Protein AF-A0A4P7CJS0-F1 (afdb_monomer_lite)

Secondary structure (DSSP, 8-state):
--------------EE-TTT--EE-TTSHHHHSS-EEEEEE--TT-TT-TTPEEEEEE-HHHHHHHHTTT-----TTS----S-------PPPPP-------------------------HHHHHHHHHT---------------PPPPSEEEEEEEEEEEETTEEEEEEEEEEEETTEEEEE-SSPPP----S-HHHHHHHHHHHHHHHTSPPB-GGGS----S-S-------

Foldseek 3Di:
DDDDDDDDDDDDQWDAAPPPRDIDGVVNVQFNVQKDKDWDFDDPPDPCDFRDIDIGIHTNVCCCVPCVQPDDDDDPPPPPPVPDPDGGPDPDPDDDDDDDDDDDDDDDDDDDDDDDDDDDPVVVVVVVVPDDDDDDDDPPPPPPPDQDPQKGWAWAWEWDADPNDIDTAIWIFIDGSNATADTDPDGDDQDDDPDVVSSVVVVVRVVVNVVDDYHYPVSHDDPDDDPDDDDDDD

pLDDT: mean 70.47, std 26.53, range [22.16, 97.75]

Organism: NCBI:txid2547399

Sequence (234 aa):
MREYRDKVIEELAVCTCDRCGRRMTPDEPAEWYERVSLGWRCGFDSIFGDGARVSLDLCQGCVRDTLGQWLCIDAPDAPTDHAGLRGPAALTPVREQQVSANGLPTTLKGAVRHEGEAAGTESMKAAIAAAPADAGGGRQLTDATQPAPEFHWNYRVMEFHEGGETWREFREVYYRNGEPEGYSSVYASPCWDDDDEAARRILDRMRDALARPILRPGDFRRREEQGGAGNDGV

Structure (mmCIF, N/CA/C/O backbone):
data_AF-A0A4P7CJS0-F1
#
_entry.id   AF-A0A4P7CJS0-F1
#
loop_
_atom_site.group_PDB
_atom_site.id
_atom_site.type_symbol
_atom_site.label_atom_id
_atom_site.label_alt_id
_atom_site.label_comp_id
_atom_site.label_asym_id
_atom_site.label_entity_id
_atom_site.label_seq_id
_atom_site.pdbx_PDB_ins_code
_atom_site.Cartn_x
_atom_site.Cartn_y
_atom_site.Cartn_z
_atom_site.occupancy
_atom_site.B_iso_or_equiv
_atom_site.auth_seq_id
_atom_site.auth_comp_id
_atom_site.auth_asym_id
_atom_site.auth_atom_id
_atom_site.pdbx_PDB_model_num
ATOM 1 N N . MET A 1 1 ? 39.913 10.949 -11.310 1.00 57.16 1 MET A N 1
ATOM 2 C CA . MET A 1 1 ? 40.333 9.672 -10.694 1.00 57.16 1 MET A CA 1
ATOM 3 C C . MET A 1 1 ? 39.112 9.111 -9.982 1.00 57.16 1 MET A C 1
ATOM 5 O O . MET A 1 1 ? 38.430 9.898 -9.342 1.00 57.16 1 MET A O 1
ATOM 9 N N . ARG A 1 2 ? 38.748 7.843 -10.203 1.00 72.25 2 ARG A N 1
ATOM 10 C CA . ARG A 1 2 ? 37.596 7.213 -9.539 1.00 72.25 2 ARG A CA 1
ATOM 11 C C . ARG A 1 2 ? 38.132 6.194 -8.546 1.00 72.25 2 ARG A C 1
ATOM 13 O O . ARG A 1 2 ? 38.951 5.367 -8.932 1.00 72.25 2 ARG A O 1
ATOM 20 N N . GLU A 1 3 ? 37.677 6.286 -7.309 1.00 62.09 3 GLU A N 1
ATOM 21 C CA . GLU A 1 3 ? 37.963 5.324 -6.250 1.00 62.09 3 GLU A CA 1
ATOM 22 C C . GLU A 1 3 ? 36.712 4.475 -6.029 1.00 62.09 3 GLU A C 1
ATOM 24 O O . GLU A 1 3 ? 35.592 4.990 -6.054 1.00 62.09 3 GLU A O 1
ATOM 29 N N . TYR A 1 4 ? 36.904 3.173 -5.852 1.00 90.69 4 TYR A N 1
ATOM 30 C CA . TYR A 1 4 ? 35.836 2.210 -5.608 1.00 90.69 4 TYR A CA 1
ATOM 31 C C . TYR A 1 4 ? 36.112 1.507 -4.280 1.00 90.69 4 TYR A C 1
ATOM 33 O O . TYR A 1 4 ? 37.268 1.347 -3.890 1.00 90.69 4 TYR A O 1
ATOM 41 N N . ARG A 1 5 ? 35.047 1.101 -3.587 1.00 88.44 5 ARG A N 1
ATOM 42 C CA . ARG A 1 5 ? 35.117 0.308 -2.355 1.00 88.44 5 ARG A CA 1
ATOM 43 C C . ARG A 1 5 ? 34.299 -0.962 -2.521 1.00 88.44 5 ARG A C 1
ATOM 45 O O . ARG A 1 5 ? 33.243 -0.920 -3.154 1.00 88.44 5 ARG A O 1
ATOM 52 N N . ASP A 1 6 ? 34.743 -2.036 -1.887 1.00 91.25 6 ASP A N 1
ATOM 53 C CA . ASP A 1 6 ? 34.004 -3.292 -1.874 1.00 91.25 6 ASP A CA 1
ATOM 54 C C . ASP A 1 6 ? 32.777 -3.190 -0.963 1.00 91.25 6 ASP A C 1
ATOM 56 O O . ASP A 1 6 ? 32.812 -2.582 0.113 1.00 91.25 6 ASP A O 1
ATOM 60 N N . LYS A 1 7 ? 31.666 -3.782 -1.404 1.00 91.06 7 LYS A N 1
ATOM 61 C CA . LYS A 1 7 ? 30.442 -3.917 -0.616 1.00 91.06 7 LYS A CA 1
ATOM 62 C C . LYS A 1 7 ? 29.795 -5.267 -0.910 1.00 91.06 7 LYS A C 1
ATOM 64 O O . LYS A 1 7 ? 29.684 -5.655 -2.067 1.00 91.06 7 LYS A O 1
ATOM 69 N N . VAL A 1 8 ? 29.327 -5.941 0.139 1.00 91.50 8 VAL A N 1
ATOM 70 C CA . VAL A 1 8 ? 28.437 -7.104 0.022 1.00 91.50 8 VAL A CA 1
ATOM 71 C C . VAL A 1 8 ? 27.003 -6.596 -0.120 1.00 91.50 8 VAL A C 1
ATOM 73 O O . VAL A 1 8 ? 26.556 -5.766 0.677 1.00 91.50 8 VAL A O 1
ATOM 76 N N . ILE A 1 9 ? 26.304 -7.053 -1.156 1.00 89.31 9 ILE A N 1
ATOM 77 C CA . ILE A 1 9 ? 24.920 -6.682 -1.457 1.00 89.31 9 ILE A CA 1
ATOM 78 C C . ILE A 1 9 ? 24.119 -7.975 -1.580 1.00 89.31 9 ILE A C 1
ATOM 80 O O . ILE A 1 9 ? 24.559 -8.917 -2.235 1.00 89.31 9 ILE A O 1
ATOM 84 N N . GLU A 1 10 ? 22.960 -8.020 -0.930 1.00 87.56 10 GLU A N 1
ATOM 85 C CA . GLU A 1 10 ? 21.983 -9.078 -1.156 1.00 87.56 10 GLU A CA 1
ATOM 86 C C . GLU A 1 10 ? 21.160 -8.723 -2.392 1.00 87.56 10 GLU A C 1
ATOM 88 O O . GLU A 1 10 ? 20.525 -7.668 -2.452 1.00 87.56 10 GLU A O 1
ATOM 93 N N . GLU A 1 11 ? 21.186 -9.605 -3.385 1.00 89.75 11 GLU A N 1
ATOM 94 C CA . GLU A 1 11 ? 20.428 -9.453 -4.620 1.00 89.75 11 GLU A CA 1
ATOM 95 C C . GLU A 1 11 ? 19.341 -10.520 -4.703 1.00 89.75 11 GLU A C 1
ATOM 97 O O . GLU A 1 11 ? 19.502 -11.656 -4.248 1.00 89.75 11 GLU A O 1
ATOM 102 N N . LEU A 1 12 ? 18.207 -10.151 -5.300 1.00 88.88 12 LEU A N 1
ATOM 103 C CA . LEU A 1 12 ? 17.120 -11.090 -5.521 1.00 88.88 12 LEU A CA 1
ATOM 104 C C . LEU A 1 12 ? 17.560 -12.099 -6.591 1.00 88.88 12 LEU A C 1
ATOM 106 O O . LEU A 1 12 ? 17.609 -11.781 -7.774 1.00 88.88 12 LEU A O 1
ATOM 110 N N . ALA A 1 13 ? 17.881 -13.320 -6.167 1.00 92.12 13 ALA A N 1
ATOM 111 C CA . ALA A 1 13 ? 18.340 -14.379 -7.067 1.00 92.12 13 ALA A CA 1
ATOM 112 C C . ALA A 1 13 ? 17.188 -15.093 -7.796 1.00 92.12 13 ALA A C 1
ATOM 114 O O . ALA A 1 13 ? 17.395 -15.767 -8.805 1.00 92.12 13 ALA A O 1
ATOM 115 N N . VAL A 1 14 ? 15.972 -15.002 -7.253 1.00 94.19 14 VAL A N 1
ATOM 116 C CA . VAL A 1 14 ? 14.793 -15.687 -7.777 1.00 94.19 14 VAL A CA 1
ATOM 117 C C . VAL A 1 14 ? 13.512 -15.011 -7.299 1.00 94.19 14 VAL A C 1
ATOM 119 O O . VAL A 1 14 ? 13.426 -14.552 -6.164 1.00 94.19 14 VAL A O 1
ATOM 122 N N . CYS A 1 15 ? 12.499 -15.009 -8.157 1.00 94.94 15 CYS A N 1
ATOM 123 C CA . CYS A 1 15 ? 11.125 -14.651 -7.839 1.00 94.94 15 CYS A CA 1
ATOM 124 C C . CYS A 1 15 ? 10.219 -15.752 -8.402 1.00 94.94 15 CYS A C 1
ATOM 126 O O . CYS A 1 15 ? 10.429 -16.207 -9.525 1.00 94.94 15 CYS A O 1
ATOM 128 N N . THR A 1 16 ? 9.253 -16.237 -7.627 1.00 97.06 16 THR A N 1
ATOM 129 C CA . THR A 1 16 ? 8.334 -17.290 -8.085 1.00 97.06 16 THR A CA 1
ATOM 130 C C . THR A 1 16 ? 6.961 -16.680 -8.265 1.00 97.06 16 THR A C 1
ATOM 132 O O . THR A 1 16 ? 6.469 -16.022 -7.361 1.00 97.06 16 THR A O 1
ATOM 135 N N . CYS A 1 17 ? 6.343 -16.884 -9.425 1.00 97.00 17 CYS A N 1
ATOM 136 C CA . CYS A 1 17 ? 4.998 -16.394 -9.668 1.00 97.00 17 CYS A CA 1
ATOM 137 C C . CYS A 1 17 ? 3.998 -17.134 -8.772 1.00 97.00 17 CYS A C 1
ATOM 139 O O . CYS A 1 17 ? 3.847 -18.349 -8.897 1.00 97.00 17 CYS A O 1
ATOM 141 N N . ASP A 1 18 ? 3.253 -16.395 -7.956 1.00 97.75 18 ASP A N 1
ATOM 142 C CA . ASP A 1 18 ? 2.298 -16.952 -6.992 1.00 97.75 18 ASP A CA 1
ATOM 143 C C . ASP A 1 18 ? 1.115 -17.665 -7.662 1.00 97.75 18 ASP A C 1
ATOM 145 O O . ASP A 1 18 ? 0.513 -18.568 -7.084 1.00 97.75 18 ASP A O 1
ATOM 149 N N . ARG A 1 19 ? 0.778 -17.290 -8.906 1.00 96.81 19 ARG A N 1
ATOM 150 C CA . ARG A 1 19 ? -0.341 -17.887 -9.650 1.00 96.81 19 ARG A CA 1
ATOM 151 C C . ARG A 1 19 ? 0.031 -19.193 -10.349 1.00 96.81 19 ARG A C 1
ATOM 153 O O . ARG A 1 19 ? -0.706 -20.167 -10.248 1.00 96.81 19 ARG A O 1
ATOM 160 N N . CYS A 1 20 ? 1.115 -19.203 -11.125 1.00 97.44 20 CYS A N 1
ATOM 161 C CA . CYS A 1 20 ? 1.469 -20.358 -11.963 1.00 97.44 20 CYS A CA 1
ATOM 162 C C . CYS A 1 20 ? 2.685 -21.147 -11.464 1.00 97.44 20 CYS A C 1
ATOM 164 O O . CYS A 1 20 ? 3.044 -22.149 -12.077 1.00 97.44 20 CYS A O 1
ATOM 166 N N . GLY A 1 21 ? 3.347 -20.701 -10.392 1.00 96.75 21 GLY A N 1
ATOM 167 C CA . GLY A 1 21 ? 4.554 -21.332 -9.857 1.00 96.75 21 GLY A CA 1
ATOM 168 C C . GLY A 1 21 ? 5.795 -21.164 -10.738 1.00 96.75 21 GLY A C 1
ATOM 169 O O . GLY A 1 21 ? 6.829 -21.768 -10.456 1.00 96.75 21 GLY A O 1
ATOM 170 N N . ARG A 1 22 ? 5.722 -20.367 -11.815 1.00 94.94 22 ARG A N 1
ATOM 171 C CA . ARG A 1 22 ? 6.874 -20.115 -12.689 1.00 94.94 22 ARG A CA 1
ATOM 172 C C . ARG A 1 22 ? 7.986 -19.450 -11.887 1.00 94.94 22 ARG A C 1
ATOM 174 O O . ARG A 1 22 ? 7.791 -18.379 -11.319 1.00 94.94 22 ARG A O 1
ATOM 181 N N . ARG A 1 23 ? 9.159 -20.072 -11.900 1.00 95.94 23 ARG A N 1
ATOM 182 C CA . ARG A 1 23 ? 10.388 -19.512 -11.349 1.00 95.94 23 ARG A CA 1
ATOM 183 C C . ARG A 1 23 ? 10.973 -18.525 -12.358 1.00 95.94 23 ARG A C 1
ATOM 185 O O . ARG A 1 23 ? 11.132 -18.882 -13.515 1.00 95.94 23 ARG A O 1
ATOM 192 N N . MET A 1 24 ? 11.261 -17.310 -11.919 1.00 95.06 24 MET A N 1
ATOM 193 C CA . MET A 1 24 ? 11.844 -16.231 -12.714 1.00 95.06 24 MET A CA 1
ATOM 194 C C . MET A 1 24 ? 13.198 -15.887 -12.100 1.00 95.06 24 MET A C 1
ATOM 196 O O . MET A 1 24 ? 13.291 -15.660 -10.889 1.00 95.06 24 MET A O 1
ATOM 200 N N . THR A 1 25 ? 14.245 -15.874 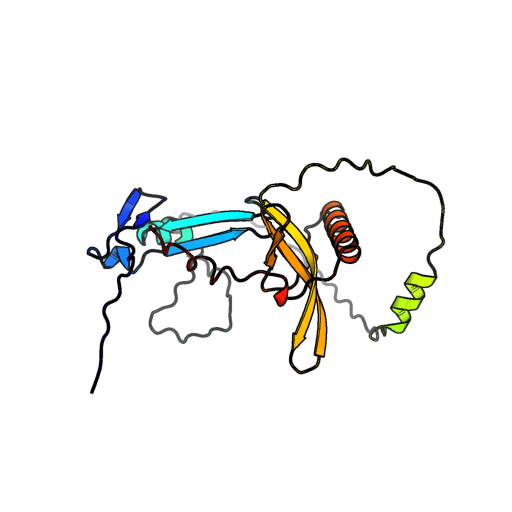-12.915 1.00 94.81 25 THR A N 1
ATOM 201 C CA . THR A 1 25 ? 15.618 -15.579 -12.485 1.00 94.81 25 THR A CA 1
ATOM 202 C C . THR A 1 25 ? 16.203 -14.455 -13.339 1.00 94.81 25 THR A C 1
ATOM 204 O O . THR A 1 25 ? 15.771 -14.291 -14.479 1.00 94.81 25 THR A O 1
ATOM 207 N N . PRO A 1 26 ? 17.204 -13.705 -12.842 1.00 92.19 26 PRO A N 1
ATOM 208 C CA . PRO A 1 26 ? 17.879 -12.664 -13.624 1.00 92.19 26 PRO A CA 1
ATOM 209 C C . PRO A 1 26 ? 18.411 -13.127 -14.992 1.00 92.19 26 PRO A C 1
ATOM 211 O O . PRO A 1 26 ? 18.488 -12.328 -15.922 1.00 92.19 26 PRO A O 1
ATOM 214 N N . ASP A 1 27 ? 18.731 -14.418 -15.127 1.00 91.31 27 ASP A N 1
ATOM 215 C CA . ASP A 1 27 ? 19.215 -15.037 -16.369 1.00 91.31 27 ASP A CA 1
ATOM 216 C C . ASP A 1 27 ? 18.121 -15.217 -17.441 1.00 91.31 27 ASP A C 1
ATOM 218 O O . ASP A 1 27 ? 18.427 -15.460 -18.609 1.00 91.31 27 ASP A O 1
ATOM 222 N N . GLU A 1 28 ? 16.846 -15.083 -17.062 1.00 87.62 28 GLU A N 1
ATOM 223 C CA . GLU A 1 28 ? 15.676 -15.132 -17.943 1.00 87.62 28 GLU A CA 1
ATOM 224 C C . GLU A 1 28 ? 15.043 -13.730 -18.045 1.00 87.62 28 GLU A C 1
ATOM 226 O O . GLU A 1 28 ? 13.951 -13.479 -17.518 1.00 87.62 28 GLU A O 1
ATOM 231 N N . PRO A 1 29 ? 15.718 -12.779 -18.724 1.00 83.38 29 PRO A N 1
ATOM 232 C CA . PRO A 1 29 ? 15.431 -11.349 -18.614 1.00 83.38 29 PRO A CA 1
ATOM 233 C C . PRO A 1 29 ? 13.998 -10.986 -19.015 1.00 83.38 29 PRO A C 1
ATOM 235 O O . PRO A 1 29 ? 13.411 -10.080 -18.430 1.00 83.38 29 PRO A O 1
ATOM 238 N N . ALA A 1 30 ? 13.420 -11.710 -19.978 1.00 84.12 30 ALA A N 1
ATOM 239 C CA . ALA A 1 30 ? 12.083 -11.436 -20.494 1.00 84.12 30 ALA A CA 1
ATOM 240 C C . ALA A 1 30 ? 10.986 -11.553 -19.424 1.00 84.12 30 ALA A C 1
ATOM 242 O O . ALA A 1 30 ? 10.069 -10.744 -19.411 1.00 84.12 30 ALA A O 1
ATOM 243 N N . GLU A 1 31 ? 11.057 -12.544 -18.534 1.00 87.00 31 GLU A N 1
ATOM 244 C CA . GLU A 1 31 ? 10.091 -12.685 -17.434 1.00 87.00 31 GLU A CA 1
ATOM 245 C C . GLU A 1 31 ? 10.557 -11.946 -16.181 1.00 87.00 31 GLU A C 1
ATOM 247 O O . GLU A 1 31 ? 9.742 -11.431 -15.425 1.00 87.00 31 GLU A O 1
ATOM 252 N N . TRP A 1 32 ? 11.869 -11.875 -15.960 1.00 92.56 32 TRP A N 1
ATOM 253 C CA . TRP A 1 32 ? 12.443 -11.269 -14.767 1.00 92.56 32 TRP A CA 1
ATOM 254 C C . TRP A 1 32 ? 12.239 -9.760 -14.669 1.00 92.56 32 TRP A C 1
ATOM 256 O O . TRP A 1 32 ? 11.911 -9.268 -13.589 1.00 92.56 32 TRP A O 1
ATOM 266 N N . TYR A 1 33 ? 12.461 -9.029 -15.763 1.00 91.31 33 TYR A N 1
ATOM 267 C CA . TYR A 1 33 ? 12.357 -7.568 -15.765 1.00 91.31 33 TYR A CA 1
ATOM 268 C C . TYR A 1 33 ? 10.917 -7.080 -15.949 1.00 91.31 33 TYR A C 1
ATOM 270 O O . TYR A 1 33 ? 10.589 -5.998 -15.476 1.00 91.31 33 TYR A O 1
ATOM 278 N N . GLU A 1 34 ? 10.057 -7.905 -16.550 1.00 93.12 34 GLU A N 1
ATOM 279 C CA . GLU A 1 34 ? 8.643 -7.591 -16.808 1.00 93.12 34 GLU A CA 1
ATOM 280 C C . GLU A 1 34 ? 7.686 -8.183 -15.755 1.00 93.12 34 GLU A C 1
ATOM 282 O O . GLU A 1 34 ? 6.461 -8.121 -15.899 1.00 93.12 34 GLU A O 1
ATOM 287 N N . ARG A 1 35 ? 8.213 -8.794 -14.685 1.00 94.06 35 ARG A N 1
ATOM 288 C CA . ARG A 1 35 ? 7.389 -9.269 -13.566 1.00 94.06 35 ARG A CA 1
ATOM 289 C C . ARG A 1 35 ? 6.768 -8.094 -12.817 1.00 94.06 35 ARG A C 1
ATOM 291 O O . ARG A 1 35 ? 7.377 -7.036 -12.660 1.00 94.06 35 ARG A O 1
ATOM 298 N N . VAL A 1 36 ? 5.601 -8.330 -12.232 1.00 95.31 36 VAL A N 1
ATOM 299 C CA . VAL A 1 36 ? 4.962 -7.373 -11.324 1.00 95.31 36 VAL A CA 1
ATOM 300 C C . VAL A 1 36 ? 5.040 -7.908 -9.906 1.00 95.31 36 VAL A C 1
ATOM 302 O O . VAL A 1 36 ? 4.572 -9.011 -9.630 1.00 95.31 36 VAL A O 1
ATOM 305 N N . SER A 1 37 ? 5.598 -7.090 -9.017 1.00 94.75 37 SER A N 1
ATOM 306 C CA . SER A 1 37 ? 5.626 -7.331 -7.578 1.00 94.75 37 SER A CA 1
ATOM 307 C C . SER A 1 37 ? 4.858 -6.231 -6.869 1.00 94.75 37 SER A C 1
ATOM 309 O O . SER A 1 37 ? 5.173 -5.050 -7.011 1.00 94.75 37 SER A O 1
ATOM 311 N N . LEU A 1 38 ? 3.861 -6.621 -6.088 1.00 93.75 38 LEU A N 1
ATOM 312 C CA . LEU A 1 38 ? 3.090 -5.726 -5.241 1.00 93.75 38 LEU A CA 1
ATOM 313 C C . LEU A 1 38 ? 3.318 -6.113 -3.786 1.00 93.75 38 LEU A C 1
ATOM 315 O O . LEU A 1 38 ? 3.394 -7.291 -3.443 1.00 93.75 38 LEU A O 1
ATOM 319 N N . GLY A 1 39 ? 3.414 -5.118 -2.915 1.00 93.81 39 GLY A N 1
ATOM 320 C CA . GLY A 1 39 ? 3.591 -5.352 -1.492 1.00 93.81 39 GLY A CA 1
ATOM 321 C C . GLY A 1 39 ? 3.216 -4.123 -0.690 1.00 93.81 39 GLY A C 1
ATOM 322 O O . GLY A 1 39 ? 3.837 -3.075 -0.844 1.00 93.81 39 GLY A O 1
ATOM 323 N N . TRP A 1 40 ? 2.227 -4.253 0.187 1.00 90.88 40 TRP A N 1
ATOM 324 C CA . TRP A 1 40 ? 1.845 -3.190 1.108 1.00 90.88 40 TRP A CA 1
ATOM 325 C C . TRP A 1 40 ? 1.344 -3.755 2.438 1.00 90.88 40 TRP A C 1
ATOM 327 O O . TRP A 1 40 ? 1.100 -4.954 2.597 1.00 90.88 40 TRP A O 1
ATOM 337 N N . ARG A 1 41 ? 1.236 -2.869 3.428 1.00 88.69 41 ARG A N 1
ATOM 338 C CA . ARG A 1 41 ? 0.528 -3.151 4.676 1.00 88.69 41 ARG A CA 1
ATOM 339 C C . ARG A 1 41 ? -0.837 -2.499 4.604 1.00 88.69 41 ARG A C 1
ATOM 341 O O . ARG A 1 41 ? -0.938 -1.324 4.263 1.00 88.69 41 ARG A O 1
ATOM 348 N N . CYS A 1 42 ? -1.860 -3.275 4.909 1.00 87.44 42 CYS A N 1
ATOM 349 C CA . CYS A 1 42 ? -3.222 -2.803 5.005 1.00 87.44 42 CYS A CA 1
ATOM 350 C C . CYS A 1 42 ? -3.341 -1.756 6.109 1.00 87.44 42 CYS A C 1
ATOM 352 O O . CYS A 1 42 ? -2.839 -1.968 7.218 1.00 87.44 42 CYS A O 1
ATOM 354 N N . GLY A 1 43 ? -3.991 -0.643 5.767 1.00 82.38 43 GLY A N 1
ATOM 355 C CA . GLY A 1 43 ? -4.440 0.357 6.725 1.00 82.38 43 GLY A CA 1
ATOM 356 C C . GLY A 1 43 ? -5.640 -0.141 7.522 1.00 82.38 43 GLY A C 1
ATOM 357 O O . GLY A 1 43 ? -5.938 -1.339 7.552 1.00 82.38 43 GLY A O 1
ATOM 358 N N . PHE A 1 44 ? -6.300 0.798 8.173 1.00 71.19 44 PHE A N 1
ATOM 359 C CA . PHE A 1 44 ? -7.440 0.531 9.030 1.00 71.19 44 PHE A CA 1
ATOM 360 C C . PHE A 1 44 ? -8.731 0.248 8.244 1.00 71.19 44 PHE A C 1
ATOM 362 O O . PHE A 1 44 ? -8.942 0.818 7.177 1.00 71.19 44 PHE A O 1
ATOM 369 N N . ASP A 1 45 ? -9.594 -0.619 8.781 1.00 79.44 45 ASP A N 1
ATOM 370 C CA . ASP A 1 45 ? -10.839 -1.104 8.157 1.00 79.44 45 ASP A CA 1
ATOM 371 C C . ASP A 1 45 ? -10.624 -1.810 6.803 1.00 79.44 45 ASP A C 1
ATOM 373 O O . ASP A 1 45 ? -11.506 -1.900 5.947 1.00 79.44 45 ASP A O 1
ATOM 377 N N . SER A 1 46 ? -9.414 -2.327 6.579 1.00 88.31 46 SER A N 1
ATOM 378 C CA . SER A 1 46 ? -9.098 -3.052 5.353 1.00 88.31 46 SER A CA 1
ATOM 379 C C . SER A 1 46 ? -9.894 -4.353 5.283 1.00 88.31 46 SER A C 1
ATOM 381 O O . SER A 1 46 ? -9.870 -5.158 6.214 1.00 88.31 46 SER A O 1
ATOM 383 N N . ILE A 1 47 ? -10.478 -4.646 4.117 1.00 91.81 47 ILE A N 1
ATOM 384 C CA . ILE A 1 47 ? -11.172 -5.921 3.860 1.00 91.81 47 ILE A CA 1
ATOM 385 C C . ILE A 1 47 ? -10.267 -7.155 4.033 1.00 91.81 47 ILE A C 1
ATOM 387 O O . ILE A 1 47 ? -10.756 -8.266 4.212 1.00 91.81 47 ILE A O 1
ATOM 391 N N . PHE A 1 48 ? -8.945 -6.968 3.979 1.00 90.75 48 PHE A N 1
ATOM 392 C CA . PHE A 1 48 ? -7.943 -8.019 4.185 1.00 90.75 48 PHE A CA 1
ATOM 393 C C . PHE A 1 48 ? -7.477 -8.134 5.647 1.00 90.75 48 PHE A C 1
ATOM 395 O O . PHE A 1 48 ? -6.619 -8.959 5.954 1.00 90.75 48 PHE A O 1
ATOM 402 N N . GLY A 1 49 ? -8.027 -7.307 6.538 1.00 87.44 49 GLY A N 1
ATOM 403 C CA . GLY A 1 49 ? -7.635 -7.182 7.936 1.00 87.44 49 GLY A CA 1
ATOM 404 C C . GLY A 1 49 ? -6.642 -6.044 8.185 1.00 87.44 49 GLY A C 1
ATOM 405 O O . GLY A 1 49 ? -5.747 -5.770 7.379 1.00 87.44 49 GLY A O 1
ATOM 406 N N . ASP A 1 50 ? -6.795 -5.394 9.335 1.00 84.62 50 ASP A N 1
ATOM 407 C CA . ASP A 1 50 ? -5.953 -4.280 9.772 1.00 84.62 50 ASP A CA 1
ATOM 408 C C . ASP A 1 50 ? -4.507 -4.728 9.997 1.00 84.62 50 ASP A C 1
ATOM 410 O O . ASP A 1 50 ? -4.232 -5.679 10.728 1.00 84.62 50 ASP A O 1
ATOM 414 N N . GLY A 1 51 ? -3.552 -4.034 9.371 1.00 80.38 51 GLY A N 1
ATOM 415 C CA . GLY A 1 51 ? -2.122 -4.336 9.519 1.00 80.38 51 GLY A CA 1
ATOM 416 C C . GLY A 1 51 ? -1.652 -5.591 8.780 1.00 80.38 51 GLY A C 1
ATOM 417 O O . GLY A 1 51 ? -0.444 -5.867 8.769 1.00 80.38 51 GLY A O 1
ATOM 418 N N . ALA A 1 52 ? -2.563 -6.312 8.116 1.00 88.81 52 ALA A N 1
ATOM 419 C CA . ALA A 1 52 ? -2.229 -7.448 7.271 1.00 88.81 52 ALA A CA 1
ATOM 420 C C . ALA A 1 52 ? -1.222 -7.037 6.188 1.00 88.81 52 ALA A C 1
ATOM 422 O O . ALA A 1 52 ? -1.277 -5.938 5.631 1.00 88.81 52 ALA A O 1
ATOM 423 N N . ARG A 1 53 ? -0.266 -7.919 5.890 1.00 93.00 53 ARG A N 1
ATOM 424 C CA . ARG A 1 53 ? 0.642 -7.731 4.758 1.00 93.00 53 ARG A CA 1
ATOM 425 C C . ARG A 1 53 ? 0.018 -8.394 3.539 1.00 93.00 53 ARG A C 1
ATOM 427 O O . ARG A 1 53 ? -0.161 -9.607 3.541 1.00 93.00 53 ARG A O 1
ATOM 434 N N . VAL A 1 54 ? -0.249 -7.605 2.507 1.00 94.12 54 VAL A N 1
ATOM 435 C CA . VAL A 1 54 ? -0.651 -8.113 1.197 1.00 94.12 54 VAL A CA 1
ATOM 436 C C . VAL A 1 54 ? 0.560 -8.022 0.285 1.00 94.12 54 VAL A C 1
ATOM 438 O O . VAL A 1 54 ? 1.195 -6.971 0.186 1.00 94.12 54 VAL A O 1
ATOM 441 N N . SER A 1 55 ? 0.913 -9.133 -0.346 1.00 96.25 55 SER A N 1
ATOM 442 C CA . SER A 1 55 ? 1.979 -9.190 -1.339 1.00 96.25 55 SER A CA 1
ATOM 443 C C . SER A 1 55 ? 1.632 -10.178 -2.437 1.00 96.25 55 SER A C 1
ATOM 445 O O . SER A 1 55 ? 0.933 -11.156 -2.175 1.00 96.25 55 SER A O 1
ATOM 447 N N . LEU A 1 56 ? 2.114 -9.904 -3.644 1.00 96.50 56 LEU A N 1
ATOM 448 C CA . LEU A 1 56 ? 1.873 -10.726 -4.818 1.00 96.50 56 LEU A CA 1
ATOM 449 C C . LEU A 1 56 ? 3.003 -10.546 -5.832 1.00 96.50 56 LEU A C 1
ATOM 451 O O . LEU A 1 56 ? 3.317 -9.412 -6.193 1.00 96.50 56 LEU A O 1
ATOM 455 N N . ASP A 1 57 ? 3.525 -11.655 -6.340 1.00 96.75 57 ASP A N 1
ATOM 456 C CA . ASP A 1 57 ? 4.481 -11.719 -7.440 1.00 96.75 57 ASP A CA 1
ATOM 457 C C . ASP A 1 57 ? 3.866 -12.443 -8.651 1.00 96.75 57 ASP A C 1
ATOM 459 O O . ASP A 1 57 ? 3.481 -13.615 -8.583 1.00 96.75 57 ASP A O 1
ATOM 463 N N . LEU A 1 58 ? 3.784 -11.770 -9.802 1.00 97.06 58 LEU A N 1
ATOM 464 C CA . LEU A 1 58 ? 3.231 -12.329 -11.041 1.00 97.06 58 LEU A CA 1
ATOM 465 C C . LEU A 1 58 ? 4.224 -12.254 -12.207 1.00 97.06 58 LEU A C 1
ATOM 467 O O . LEU A 1 58 ? 4.831 -11.213 -12.450 1.00 97.06 58 LEU A O 1
ATOM 471 N N . CYS A 1 59 ? 4.320 -13.341 -12.982 1.00 96.31 59 CYS A N 1
ATOM 472 C CA . CYS A 1 59 ? 4.964 -13.318 -14.300 1.00 96.31 59 CYS A CA 1
ATOM 473 C C . CYS A 1 59 ? 4.119 -12.523 -15.306 1.00 96.31 59 CYS A C 1
ATOM 475 O O . CYS A 1 59 ? 2.906 -12.386 -15.113 1.00 96.31 59 CYS A O 1
ATOM 477 N N . GLN A 1 60 ? 4.714 -12.061 -16.411 1.00 94.62 60 GLN A N 1
ATOM 478 C CA . GLN A 1 60 ? 4.022 -11.177 -17.365 1.00 94.62 60 GLN A CA 1
ATOM 479 C C . GLN A 1 60 ? 2.736 -11.813 -17.930 1.00 94.62 60 GLN A C 1
ATOM 481 O O . GLN A 1 60 ? 1.712 -11.150 -18.100 1.00 94.62 60 GLN A O 1
ATOM 486 N N . GLY A 1 61 ? 2.756 -13.135 -18.153 1.00 94.94 61 GLY A N 1
ATOM 487 C CA . GLY A 1 61 ? 1.588 -13.885 -18.614 1.00 94.94 61 GLY A CA 1
ATOM 488 C C . GLY A 1 61 ? 0.457 -13.860 -17.588 1.00 94.94 61 GLY A C 1
ATOM 489 O O . GLY A 1 61 ? -0.682 -13.552 -17.921 1.00 94.94 61 GLY A O 1
ATOM 490 N N . CYS A 1 62 ? 0.778 -14.087 -16.311 1.00 96.81 62 CYS A N 1
ATOM 491 C CA . CYS A 1 62 ? -0.205 -14.016 -15.233 1.00 96.81 62 CYS A CA 1
ATOM 492 C C . CYS A 1 62 ? -0.670 -12.585 -14.951 1.00 96.81 62 CYS A C 1
ATOM 494 O O . CYS A 1 62 ? -1.805 -12.417 -14.512 1.00 96.81 62 CYS A O 1
ATOM 496 N N . VAL A 1 63 ? 0.144 -11.563 -15.219 1.00 95.88 63 VAL A N 1
ATOM 497 C CA . VAL A 1 63 ? -0.293 -10.159 -15.177 1.00 95.88 63 VAL A CA 1
ATOM 498 C C . VAL A 1 63 ? -1.366 -9.921 -16.232 1.00 95.88 63 VAL A C 1
ATOM 500 O O . VAL A 1 63 ? -2.455 -9.469 -15.893 1.00 95.88 63 VAL A O 1
ATOM 503 N N . ARG A 1 64 ? -1.119 -10.302 -17.489 1.00 95.19 64 ARG A N 1
ATOM 504 C CA . ARG A 1 64 ? -2.107 -10.175 -18.570 1.00 95.19 64 ARG A CA 1
ATOM 505 C C . ARG A 1 64 ? -3.376 -10.976 -18.284 1.00 95.19 64 ARG A C 1
ATOM 507 O O . ARG A 1 64 ? -4.474 -10.446 -18.406 1.00 95.19 64 ARG A O 1
ATOM 514 N N . ASP A 1 65 ? -3.234 -12.230 -17.878 1.00 96.38 65 ASP A N 1
ATOM 515 C CA . ASP A 1 65 ? -4.377 -13.122 -17.694 1.00 96.38 65 ASP A CA 1
ATOM 516 C C . ASP A 1 65 ? -5.188 -12.792 -16.437 1.00 96.38 65 ASP A C 1
ATOM 518 O O . ASP A 1 65 ? -6.362 -13.142 -16.363 1.00 96.38 65 ASP A O 1
ATOM 522 N N . THR A 1 66 ? -4.565 -12.201 -15.409 1.00 95.19 66 THR A N 1
ATOM 523 C CA . THR A 1 66 ? -5.267 -11.810 -14.175 1.00 95.19 66 THR A CA 1
ATOM 524 C C . THR A 1 66 ? -5.781 -10.390 -14.271 1.00 95.19 66 THR A C 1
ATOM 526 O O . THR A 1 66 ? -6.924 -10.162 -13.934 1.00 95.19 66 THR A O 1
ATOM 529 N N . LEU A 1 67 ? -4.962 -9.431 -14.699 1.00 94.06 67 LEU A N 1
ATOM 530 C CA . LEU A 1 67 ? -5.269 -8.003 -14.605 1.00 94.06 67 LEU A CA 1
ATOM 531 C C . LEU A 1 67 ? -5.639 -7.376 -15.953 1.00 94.06 67 LEU A C 1
ATOM 533 O O . LEU A 1 67 ? -6.163 -6.269 -15.973 1.00 94.06 67 LEU A O 1
ATOM 537 N N . GLY A 1 68 ? -5.402 -8.059 -17.076 1.00 92.50 68 GLY A N 1
ATOM 538 C CA . GLY A 1 68 ? -5.374 -7.453 -18.412 1.00 92.50 68 GLY A CA 1
ATOM 539 C C . GLY A 1 68 ? -6.637 -6.714 -18.841 1.00 92.50 68 GLY A C 1
ATOM 540 O O . GLY A 1 68 ? -6.525 -5.710 -19.530 1.00 92.50 68 GLY A O 1
ATOM 541 N N . GLN A 1 69 ? -7.825 -7.141 -18.404 1.00 93.19 69 GLN A N 1
ATOM 542 C CA . GLN A 1 69 ? -9.069 -6.421 -18.719 1.00 93.19 69 GLN A CA 1
ATOM 543 C C . GLN A 1 69 ? -9.221 -5.085 -17.969 1.00 93.19 69 GLN A C 1
ATOM 545 O O . GLN A 1 69 ? -10.061 -4.268 -18.334 1.00 93.19 69 GLN A O 1
ATOM 550 N N . TRP A 1 70 ? -8.426 -4.876 -16.919 1.00 93.12 70 TRP A N 1
ATOM 551 C CA . TRP A 1 70 ? -8.396 -3.664 -16.101 1.00 93.12 70 TRP A CA 1
ATOM 552 C C . TRP A 1 70 ? -7.144 -2.812 -16.347 1.00 93.12 70 TRP A C 1
ATOM 554 O O . TRP A 1 70 ? -7.085 -1.676 -15.879 1.00 93.12 70 TRP A O 1
ATOM 564 N N . LEU A 1 71 ? -6.146 -3.335 -17.069 1.00 91.00 71 LEU A N 1
ATOM 565 C CA . LEU A 1 71 ? -4.940 -2.588 -17.417 1.00 91.00 71 LEU A CA 1
ATOM 566 C C . LEU A 1 71 ? -5.238 -1.595 -18.544 1.00 91.00 71 LEU A C 1
ATOM 568 O O . LEU A 1 71 ? -5.783 -1.958 -19.585 1.00 91.00 71 LEU A O 1
ATOM 572 N N . CYS A 1 72 ? -4.823 -0.346 -18.350 1.00 88.25 72 CYS A N 1
ATOM 573 C CA . CYS A 1 72 ? -4.742 0.642 -19.420 1.00 88.25 72 CYS A CA 1
ATOM 574 C C . CYS A 1 72 ? -3.369 0.499 -20.082 1.00 88.25 72 CYS A C 1
ATOM 576 O O . CYS A 1 72 ? -2.349 0.644 -19.411 1.00 88.25 72 CYS A O 1
ATOM 578 N N . ILE A 1 73 ? -3.347 0.152 -21.369 1.00 86.12 73 ILE A N 1
ATOM 579 C CA . ILE A 1 73 ? -2.115 -0.053 -22.136 1.00 86.12 73 ILE A CA 1
ATOM 580 C C . ILE A 1 73 ? -2.085 0.990 -23.245 1.00 86.12 73 ILE A C 1
ATOM 582 O O . ILE A 1 73 ? -2.832 0.884 -24.221 1.00 86.12 73 ILE A O 1
ATOM 586 N N . ASP A 1 74 ? -1.222 1.985 -23.082 1.00 84.69 74 ASP A N 1
ATOM 587 C CA . ASP A 1 74 ? -0.993 3.001 -24.098 1.00 84.69 74 ASP A CA 1
ATOM 588 C C . ASP A 1 74 ? -0.084 2.461 -25.207 1.00 84.69 74 ASP A C 1
ATOM 590 O O . ASP A 1 74 ? 0.772 1.598 -24.990 1.00 84.69 74 ASP A O 1
ATOM 594 N N . ALA A 1 75 ? -0.270 2.970 -26.426 1.00 81.69 75 ALA A N 1
ATOM 595 C CA . ALA A 1 75 ? 0.680 2.709 -27.499 1.00 81.69 75 ALA A CA 1
ATOM 596 C C . ALA A 1 75 ? 2.052 3.309 -27.122 1.00 81.69 75 ALA A C 1
ATOM 598 O O . ALA A 1 75 ? 2.088 4.372 -26.504 1.00 81.69 75 ALA A O 1
ATOM 599 N N . PRO A 1 76 ? 3.177 2.689 -27.521 1.00 69.31 76 PRO A N 1
ATOM 600 C CA . PRO A 1 76 ? 4.518 3.114 -27.101 1.00 69.31 76 PRO A CA 1
ATOM 601 C C . PRO A 1 76 ? 4.874 4.566 -27.471 1.00 69.31 76 PRO A C 1
ATOM 603 O O . PRO A 1 76 ? 5.720 5.160 -26.813 1.00 69.31 76 PRO A O 1
ATOM 606 N N . ASP A 1 77 ? 4.195 5.145 -28.468 1.00 76.19 77 ASP A N 1
ATOM 607 C CA . ASP A 1 77 ? 4.368 6.535 -28.917 1.00 76.19 77 ASP A CA 1
ATOM 608 C C . ASP A 1 77 ? 3.139 7.420 -28.629 1.00 76.19 77 ASP A C 1
ATOM 610 O O . ASP A 1 77 ? 2.982 8.497 -29.212 1.00 76.19 77 ASP A O 1
ATOM 614 N N . ALA A 1 78 ? 2.219 6.966 -27.773 1.00 64.62 78 ALA A N 1
ATOM 615 C CA . ALA A 1 78 ? 1.104 7.798 -27.349 1.00 64.62 78 ALA A CA 1
ATOM 616 C C . ALA A 1 78 ? 1.643 8.980 -26.523 1.00 64.62 78 ALA A C 1
ATOM 618 O O . ALA A 1 78 ? 2.495 8.784 -25.652 1.00 64.62 78 ALA A O 1
ATOM 619 N N . PRO A 1 79 ? 1.183 10.218 -26.778 1.00 61.97 79 PRO A N 1
ATOM 620 C CA . PRO A 1 79 ? 1.541 11.340 -25.926 1.00 61.97 79 PRO A CA 1
ATOM 621 C C . PRO A 1 79 ? 1.083 11.037 -24.496 1.00 61.97 79 PRO A C 1
ATOM 623 O O . PRO A 1 79 ? -0.096 10.782 -24.280 1.00 61.97 79 PRO A O 1
ATOM 626 N N . THR A 1 80 ? 2.011 11.056 -23.536 1.00 57.16 80 THR A N 1
ATOM 627 C CA . THR A 1 80 ? 1.741 10.837 -22.111 1.00 57.16 80 THR A CA 1
ATOM 628 C C . THR A 1 80 ? 0.928 11.998 -21.547 1.00 57.16 80 THR A C 1
ATOM 630 O O . THR A 1 80 ? 1.457 12.953 -20.973 1.00 57.16 80 THR A O 1
ATOM 633 N N . ASP A 1 81 ? -0.390 11.943 -21.699 1.00 54.62 81 ASP A N 1
ATOM 634 C CA . ASP A 1 81 ? -1.301 12.777 -20.940 1.00 54.62 81 ASP A CA 1
ATOM 635 C C . ASP A 1 81 ? -1.484 12.167 -19.544 1.00 54.62 81 ASP A C 1
ATOM 637 O O . ASP A 1 81 ? -2.443 11.470 -19.241 1.00 54.62 81 ASP A O 1
ATOM 641 N N . HIS A 1 82 ? -0.586 12.511 -18.614 1.00 51.03 82 HIS A N 1
ATOM 642 C CA . HIS A 1 82 ? -0.730 12.192 -17.180 1.00 51.03 82 HIS A CA 1
ATOM 643 C C . HIS A 1 82 ? -1.973 12.832 -16.508 1.00 51.03 82 HIS A C 1
ATOM 645 O O . HIS A 1 82 ? -2.091 12.849 -15.284 1.00 51.03 82 HIS A O 1
ATOM 651 N N . ALA A 1 83 ? -2.913 13.365 -17.290 1.00 43.34 83 ALA A N 1
ATOM 652 C CA . ALA A 1 83 ? -4.139 14.007 -16.856 1.00 43.34 83 ALA A CA 1
ATOM 653 C C . ALA A 1 83 ? -5.357 13.241 -17.390 1.00 43.34 83 ALA A C 1
ATOM 655 O O . ALA A 1 83 ? -6.092 13.723 -18.249 1.00 43.34 83 ALA A O 1
ATOM 656 N N . GLY A 1 84 ? -5.606 12.046 -16.858 1.00 37.44 84 GLY A N 1
ATOM 657 C CA . GLY A 1 84 ? -6.877 11.378 -17.105 1.00 37.44 84 GLY A CA 1
ATOM 658 C C . GLY A 1 84 ? -6.868 9.904 -16.766 1.00 37.44 84 GLY A C 1
ATOM 659 O O . GLY A 1 84 ? -6.621 9.075 -17.631 1.00 37.44 84 GLY A O 1
ATOM 660 N N . LEU A 1 85 ? -7.263 9.565 -15.538 1.00 45.88 85 LEU A N 1
ATOM 661 C CA . LEU A 1 85 ? -7.846 8.257 -15.246 1.00 45.88 85 LEU A CA 1
ATOM 662 C C . LEU A 1 85 ? -9.140 8.127 -16.072 1.00 45.88 85 LEU A C 1
ATOM 664 O O . LEU A 1 85 ? -10.233 8.439 -15.600 1.00 45.88 85 LEU A O 1
ATOM 668 N N . ARG A 1 86 ? -9.022 7.756 -17.351 1.00 44.34 86 ARG A N 1
ATOM 669 C CA . ARG A 1 86 ? -10.165 7.389 -18.187 1.00 44.34 86 ARG A CA 1
ATOM 670 C C . ARG A 1 86 ? -10.508 5.936 -17.886 1.00 44.34 86 ARG A C 1
ATOM 672 O O . ARG A 1 86 ? -9.657 5.058 -17.963 1.00 44.34 86 ARG A O 1
ATOM 679 N N . GLY A 1 87 ? -11.767 5.717 -17.509 1.00 41.31 87 GLY A N 1
ATOM 680 C CA . GLY A 1 87 ? -12.335 4.391 -17.284 1.00 41.31 87 GLY A CA 1
ATOM 681 C C . GLY A 1 87 ? -12.256 3.490 -18.524 1.00 41.31 87 GLY A C 1
ATOM 682 O O . GLY A 1 87 ? -11.915 3.960 -19.613 1.00 41.31 87 GLY A O 1
ATOM 683 N N . PRO A 1 88 ? -12.583 2.195 -18.374 1.00 40.38 88 PRO A N 1
ATOM 684 C CA . PRO A 1 88 ? -12.310 1.189 -19.389 1.00 40.38 88 PRO A CA 1
ATOM 685 C C . PRO A 1 88 ? -13.014 1.534 -20.705 1.00 40.38 88 PRO A C 1
ATOM 687 O O . PRO A 1 88 ? -14.244 1.526 -20.799 1.00 40.38 88 PRO A O 1
ATOM 690 N N . ALA A 1 89 ? -12.221 1.807 -21.744 1.00 38.44 89 ALA A N 1
ATOM 691 C CA . ALA A 1 89 ? -12.694 1.687 -23.110 1.00 38.44 89 ALA A CA 1
ATOM 692 C C . ALA A 1 89 ? -13.025 0.209 -23.331 1.00 38.44 89 ALA A C 1
ATOM 694 O O . ALA A 1 89 ? -12.155 -0.656 -23.240 1.00 38.44 89 ALA A O 1
ATOM 695 N N . ALA A 1 90 ? -14.307 -0.069 -23.553 1.00 36.88 90 ALA A N 1
ATOM 696 C CA . ALA A 1 90 ? -14.835 -1.398 -23.796 1.00 36.88 90 ALA A CA 1
ATOM 697 C C . ALA A 1 90 ? -14.007 -2.126 -24.865 1.00 36.88 90 ALA A C 1
ATOM 699 O O . ALA A 1 90 ? -14.074 -1.796 -26.052 1.00 36.88 90 ALA A O 1
ATOM 700 N N . LEU A 1 91 ? -13.255 -3.146 -24.449 1.00 40.16 91 LEU A N 1
ATOM 701 C CA . LEU A 1 91 ? -12.798 -4.169 -25.374 1.00 40.16 91 LEU A CA 1
ATOM 702 C C . LEU A 1 91 ? -14.051 -4.877 -25.888 1.00 40.16 91 LEU A C 1
ATOM 704 O O . LEU A 1 91 ? -14.845 -5.431 -25.128 1.00 40.16 91 LEU A O 1
ATOM 708 N N . THR A 1 92 ? -14.266 -4.764 -27.192 1.00 29.89 92 THR A N 1
ATOM 709 C CA . THR A 1 92 ? -15.400 -5.353 -27.895 1.00 29.89 92 THR A CA 1
ATOM 710 C C . THR A 1 92 ? -15.347 -6.877 -27.756 1.00 29.89 92 THR A C 1
ATOM 712 O O . THR A 1 92 ? -14.335 -7.478 -28.123 1.00 29.89 92 THR A O 1
ATOM 715 N N . PRO A 1 93 ? -16.408 -7.539 -27.261 1.00 33.34 93 PRO A N 1
ATOM 716 C CA . PRO A 1 93 ? -16.492 -8.986 -27.347 1.00 33.34 93 PRO A CA 1
ATOM 717 C C . PRO A 1 93 ? -16.680 -9.410 -28.808 1.00 33.34 93 PRO A C 1
ATOM 719 O O . PRO A 1 93 ? -17.371 -8.754 -29.595 1.00 33.34 93 PRO A O 1
ATOM 722 N N . VAL A 1 94 ? -16.048 -10.531 -29.159 1.00 31.53 94 VAL A N 1
ATOM 723 C CA . VAL A 1 94 ? -16.257 -11.232 -30.427 1.00 31.53 94 VAL A CA 1
ATOM 724 C C . VAL A 1 94 ? -17.753 -11.525 -30.592 1.00 31.53 94 VAL A C 1
ATOM 726 O O . VAL A 1 94 ? -18.440 -11.967 -29.677 1.00 31.53 94 VAL A O 1
ATOM 729 N N . ARG A 1 95 ? -18.245 -11.181 -31.778 1.00 28.22 95 ARG A N 1
ATOM 730 C CA . ARG A 1 95 ? -19.640 -11.109 -32.213 1.00 28.22 95 ARG A CA 1
ATOM 731 C C . ARG A 1 95 ? -20.311 -12.488 -32.263 1.00 28.22 95 ARG A C 1
ATOM 733 O O . ARG A 1 95 ? -19.954 -13.272 -33.131 1.00 28.22 95 ARG A O 1
ATOM 740 N N . GLU A 1 96 ? -21.379 -12.698 -31.490 1.00 28.05 96 GLU A N 1
ATOM 741 C CA . GLU A 1 96 ? -22.416 -13.697 -31.796 1.00 28.05 96 GLU A CA 1
ATOM 742 C C . GLU A 1 96 ? -23.834 -13.170 -31.468 1.00 28.05 96 GLU A C 1
ATOM 744 O O . GLU A 1 96 ? -24.205 -12.957 -30.322 1.00 28.05 96 GLU A O 1
ATOM 749 N N . GLN A 1 97 ? -24.567 -12.910 -32.559 1.00 27.84 97 GLN A N 1
ATOM 750 C CA . GLN A 1 97 ? -26.022 -12.830 -32.789 1.00 27.84 97 GLN A CA 1
ATOM 751 C C . GLN A 1 97 ? -26.964 -11.949 -31.934 1.00 27.84 97 GLN A C 1
ATOM 753 O O . GLN A 1 97 ? -27.207 -12.144 -30.751 1.00 27.84 97 GLN A O 1
ATOM 758 N N . GLN A 1 98 ? -27.617 -11.027 -32.657 1.00 27.88 98 GLN A N 1
ATOM 759 C CA . GLN A 1 98 ? -28.763 -10.206 -32.259 1.00 27.88 98 GLN A CA 1
ATOM 760 C C . GLN A 1 98 ? -30.047 -11.035 -32.096 1.00 27.88 98 GLN A C 1
ATOM 762 O O . GLN A 1 98 ? -30.377 -11.804 -32.996 1.00 27.88 98 GLN A O 1
ATOM 767 N N . VAL A 1 99 ? -30.862 -10.707 -31.086 1.00 27.17 99 VAL A N 1
ATOM 768 C CA . VAL A 1 99 ? -32.330 -10.621 -31.220 1.00 27.17 99 VAL A CA 1
ATOM 769 C C . VAL A 1 99 ? -32.822 -9.405 -30.422 1.00 27.17 99 VAL A C 1
ATOM 771 O O . VAL A 1 99 ? -32.459 -9.214 -29.267 1.00 27.17 99 VAL A O 1
ATOM 774 N N . SER A 1 100 ? -33.607 -8.555 -31.084 1.00 28.06 100 SER A N 1
ATOM 775 C CA . SER A 1 100 ? -34.202 -7.310 -30.579 1.00 28.06 100 SER A CA 1
ATOM 776 C C . SER A 1 100 ? -35.572 -7.555 -29.941 1.00 28.06 100 SER A C 1
ATOM 778 O O . SER A 1 100 ? -36.330 -8.362 -30.475 1.00 28.06 100 SER A O 1
ATOM 780 N N . ALA A 1 101 ? -35.926 -6.782 -28.906 1.00 25.66 101 ALA A N 1
ATOM 781 C CA . ALA A 1 101 ? -37.268 -6.203 -28.755 1.00 25.66 101 ALA A CA 1
ATOM 782 C C . ALA A 1 101 ? -37.305 -5.097 -27.673 1.00 25.66 101 ALA A C 1
ATOM 784 O O . ALA A 1 101 ? -37.281 -5.374 -26.482 1.00 25.66 101 ALA A O 1
ATOM 785 N N . ASN A 1 102 ? -37.388 -3.848 -28.142 1.00 26.52 102 ASN A N 1
ATOM 786 C CA . ASN A 1 102 ? -38.223 -2.731 -27.667 1.00 26.52 102 ASN A CA 1
ATOM 787 C C . ASN A 1 102 ? -38.440 -2.466 -26.158 1.00 26.52 102 ASN A C 1
ATOM 789 O O . ASN A 1 102 ? -39.121 -3.224 -25.475 1.00 26.52 102 ASN A O 1
ATOM 793 N N . GLY A 1 103 ? -38.088 -1.242 -25.729 1.00 25.25 103 GLY A N 1
ATOM 794 C CA . GLY A 1 103 ? -38.726 -0.573 -24.584 1.00 25.25 103 GLY A CA 1
ATOM 795 C C . GLY A 1 103 ? -37.993 0.665 -24.040 1.00 25.25 103 GLY A C 1
ATOM 796 O O . GLY A 1 103 ? -37.268 0.558 -23.062 1.00 25.25 103 GLY A O 1
ATOM 797 N N . LEU A 1 104 ? -38.207 1.848 -24.635 1.00 23.22 104 LEU A N 1
ATOM 798 C CA . LEU A 1 104 ? -38.192 3.140 -23.903 1.00 23.22 104 LEU A CA 1
ATOM 799 C C . LEU A 1 104 ? -39.579 3.319 -23.228 1.00 23.22 104 LEU A C 1
ATOM 801 O O . LEU A 1 104 ? -40.494 2.624 -23.682 1.00 23.22 104 LEU A O 1
ATOM 805 N N . PRO A 1 105 ? -39.842 4.245 -22.266 1.00 31.03 105 PRO A N 1
ATOM 806 C CA . PRO A 1 105 ? -39.212 5.558 -21.992 1.00 31.03 105 PRO A CA 1
ATOM 807 C C . PRO A 1 105 ? -38.923 5.754 -20.461 1.00 31.03 105 PRO A C 1
ATOM 809 O O . PRO A 1 105 ? -39.054 4.805 -19.705 1.00 31.03 105 PRO A O 1
ATOM 812 N N . THR A 1 106 ? -38.511 6.875 -19.844 1.00 24.31 106 THR A N 1
ATOM 813 C CA . THR A 1 106 ? -38.974 8.272 -19.948 1.00 24.31 106 THR A CA 1
ATOM 814 C C . THR A 1 106 ? -38.109 9.197 -19.059 1.00 24.31 106 THR A C 1
ATOM 816 O O . THR A 1 106 ? -37.570 8.787 -18.039 1.00 24.31 106 THR A O 1
ATOM 819 N N . THR A 1 107 ? -38.024 10.462 -19.466 1.00 24.39 107 THR A N 1
ATOM 820 C CA . THR A 1 107 ? -37.433 11.674 -18.853 1.00 24.39 107 THR A CA 1
ATOM 821 C C . THR A 1 107 ? -37.892 12.064 -17.433 1.00 24.39 107 THR A C 1
ATOM 823 O O . THR A 1 107 ? -39.057 11.851 -17.126 1.00 24.39 107 THR A O 1
ATOM 826 N N . LEU A 1 108 ? -37.048 12.795 -16.670 1.00 22.83 108 LEU A N 1
ATOM 827 C CA . LEU A 1 108 ? -37.209 14.195 -16.156 1.00 22.83 108 LEU A CA 1
ATOM 828 C C . LEU A 1 108 ? -36.243 14.441 -14.960 1.00 22.83 108 LEU A C 1
ATOM 830 O O . LEU A 1 108 ? -36.252 13.683 -14.005 1.00 22.83 108 LEU A O 1
ATOM 834 N N . LYS A 1 109 ? -35.239 15.332 -15.041 1.00 23.14 109 LYS A N 1
ATOM 835 C CA . LYS A 1 109 ? -35.232 16.808 -14.851 1.00 23.14 109 LYS A CA 1
ATOM 836 C C . LYS A 1 109 ? -35.472 17.262 -13.397 1.00 23.14 109 LYS A C 1
ATOM 838 O O . LYS A 1 109 ? -36.576 17.145 -12.886 1.00 23.14 109 LYS A O 1
ATOM 843 N N . GLY A 1 110 ? -34.462 17.909 -12.809 1.00 22.16 110 GLY A N 1
ATOM 844 C CA . GLY A 1 110 ? -34.577 18.665 -11.559 1.00 22.16 110 GLY A CA 1
ATOM 845 C C . GLY A 1 110 ? -33.261 19.348 -11.188 1.00 22.16 110 GLY A C 1
ATOM 846 O O . GLY A 1 110 ? -32.435 18.766 -10.502 1.00 22.16 110 GLY A O 1
ATOM 847 N N . ALA A 1 111 ? -33.055 20.573 -11.674 1.00 24.75 111 ALA A N 1
ATOM 848 C CA . ALA A 1 111 ? -32.035 21.473 -11.151 1.00 24.75 111 ALA A CA 1
ATOM 849 C C . ALA A 1 111 ? -32.577 22.135 -9.877 1.00 24.75 111 ALA A C 1
ATOM 851 O O . ALA A 1 111 ? -33.670 22.700 -9.911 1.00 24.75 111 ALA A O 1
ATOM 852 N N . VAL A 1 112 ? -31.800 22.118 -8.796 1.00 24.55 112 VAL A N 1
ATOM 853 C CA . VAL A 1 112 ? -31.999 23.001 -7.642 1.00 24.55 112 VAL A CA 1
ATOM 854 C C . VAL A 1 112 ? -30.728 23.824 -7.492 1.00 24.55 112 VAL A C 1
ATOM 856 O O . VAL A 1 112 ? -29.644 23.291 -7.275 1.00 24.55 112 VAL A O 1
ATOM 859 N N . ARG A 1 113 ? -30.866 25.137 -7.683 1.00 24.64 113 ARG A N 1
ATOM 860 C CA . ARG A 1 113 ? -29.858 26.124 -7.299 1.00 24.64 113 ARG A CA 1
ATOM 861 C C . ARG A 1 113 ? -29.965 26.318 -5.792 1.00 24.64 113 ARG A C 1
ATOM 863 O O . ARG A 1 113 ? -31.073 26.516 -5.303 1.00 24.64 113 ARG A O 1
ATOM 870 N N . HIS A 1 114 ? -28.837 26.316 -5.094 1.00 27.94 114 HIS A N 1
ATOM 871 C CA . HIS A 1 114 ? -28.756 26.854 -3.743 1.00 27.94 114 HIS A CA 1
ATOM 872 C C . HIS A 1 114 ? -27.841 28.077 -3.776 1.00 27.94 114 HIS A C 1
ATOM 874 O O . HIS A 1 114 ? -26.630 27.959 -3.939 1.00 27.94 114 HIS A O 1
ATOM 880 N N . GLU A 1 115 ? -28.454 29.253 -3.670 1.00 32.62 115 GLU A N 1
ATOM 881 C CA . GLU A 1 115 ? -27.788 30.443 -3.157 1.00 32.62 115 GLU A CA 1
ATOM 882 C C . GLU A 1 115 ? -27.776 30.303 -1.629 1.00 32.62 115 GLU A C 1
ATOM 884 O O . GLU A 1 115 ? -28.811 30.041 -1.012 1.00 32.62 115 GLU A O 1
ATOM 889 N N . GLY A 1 116 ? -26.592 30.373 -1.029 1.00 31.22 116 GLY A N 1
ATOM 890 C CA . GLY A 1 116 ? -26.394 30.215 0.406 1.00 31.22 116 GLY A CA 1
ATOM 891 C C . GLY A 1 116 ? -24.967 30.594 0.769 1.00 31.22 116 GLY A C 1
ATOM 892 O O . GLY A 1 116 ? -24.025 29.878 0.445 1.00 31.22 116 GLY A O 1
ATOM 893 N N . GLU A 1 117 ? -24.831 31.763 1.381 1.00 32.84 117 GLU A N 1
ATOM 894 C CA . GLU A 1 117 ? -23.591 32.358 1.871 1.00 32.84 117 GLU A CA 1
ATOM 895 C C . GLU A 1 117 ? -22.874 31.415 2.855 1.00 32.84 117 GLU A C 1
ATOM 897 O O . GLU A 1 117 ? -23.511 30.771 3.691 1.00 32.8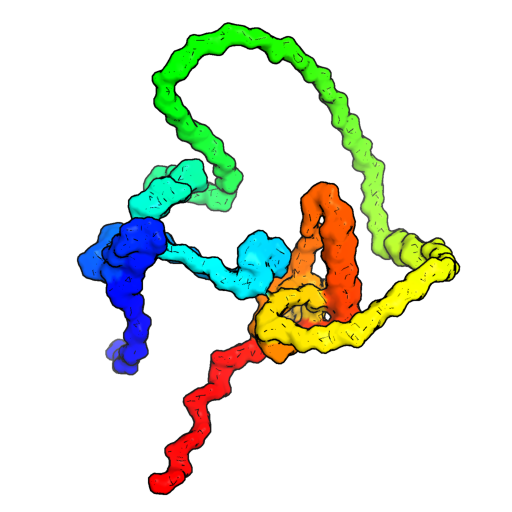4 117 GLU A O 1
ATOM 902 N N . ALA A 1 118 ? -21.548 31.300 2.738 1.00 34.31 118 ALA A N 1
ATOM 903 C CA . ALA A 1 118 ? -20.739 30.412 3.568 1.00 34.31 118 ALA A CA 1
ATOM 904 C C . ALA A 1 118 ? -20.879 30.774 5.059 1.00 34.31 118 ALA A C 1
ATOM 906 O O . ALA A 1 118 ? -20.515 31.871 5.482 1.00 34.31 118 ALA A O 1
ATOM 907 N N . ALA A 1 119 ? -21.390 29.842 5.867 1.00 37.84 119 ALA A N 1
ATOM 908 C CA . ALA A 1 119 ? -21.503 30.023 7.308 1.00 37.84 119 ALA A CA 1
ATOM 909 C C . ALA A 1 119 ? -20.105 30.083 7.949 1.00 37.84 119 ALA A C 1
ATOM 911 O O . ALA A 1 119 ? -19.343 29.116 7.916 1.00 37.84 119 ALA A O 1
ATOM 912 N N . GLY A 1 120 ? -19.766 31.235 8.531 1.00 39.91 120 GLY A N 1
ATOM 913 C CA . GLY A 1 120 ? -18.518 31.443 9.263 1.00 39.91 120 GLY A CA 1
ATOM 914 C C . GLY A 1 120 ? -18.427 30.595 10.537 1.00 39.91 120 GLY A C 1
ATOM 915 O O . GLY A 1 120 ? -19.430 30.238 11.156 1.00 39.91 120 GLY A O 1
ATOM 916 N N . THR A 1 121 ? -17.193 30.321 10.959 1.00 40.91 121 THR A N 1
ATOM 917 C CA . THR A 1 121 ? -16.800 29.482 12.111 1.00 40.91 121 THR A CA 1
ATOM 918 C C . THR A 1 121 ? -17.443 29.870 13.453 1.00 40.91 121 THR A C 1
ATOM 920 O O . THR A 1 121 ? -17.540 29.038 14.357 1.00 40.91 121 THR A O 1
ATOM 923 N N . GLU A 1 122 ? -17.940 31.100 13.577 1.00 41.84 122 GLU A N 1
ATOM 924 C CA . GLU A 1 122 ? -18.716 31.598 14.720 1.00 41.84 122 GLU A CA 1
ATOM 925 C C . GLU A 1 122 ? -20.084 30.900 14.862 1.00 41.84 122 GLU A C 1
ATOM 927 O O . GLU A 1 122 ? -20.489 30.554 15.972 1.00 41.84 122 GLU A O 1
ATOM 932 N N . SER A 1 123 ? -20.769 30.596 13.750 1.00 42.12 123 SER A N 1
ATOM 933 C CA . SER A 1 123 ? -22.085 29.929 13.772 1.00 42.12 123 SER A CA 1
ATOM 934 C C . SER A 1 123 ? -21.997 28.488 14.290 1.00 42.12 123 SER A C 1
ATOM 936 O O . SER A 1 123 ? -22.900 28.000 14.969 1.00 42.12 123 SER A O 1
ATOM 938 N N . MET A 1 124 ? -20.865 27.820 14.048 1.00 39.62 124 MET A N 1
ATOM 939 C CA . MET A 1 124 ? -20.639 26.440 14.484 1.00 39.62 124 MET A CA 1
ATOM 940 C C . MET A 1 124 ? -20.349 26.344 15.991 1.00 39.62 124 MET A C 1
ATOM 942 O O . MET A 1 124 ? -20.744 25.375 16.636 1.00 39.62 124 MET A O 1
ATOM 946 N N . LYS A 1 125 ? -19.741 27.382 16.587 1.00 42.06 125 LYS A N 1
ATOM 947 C CA . LYS A 1 125 ? -19.553 27.471 18.046 1.00 42.06 125 LYS A CA 1
ATOM 948 C C . LYS A 1 125 ? -20.871 27.688 18.794 1.00 42.06 125 LYS A C 1
ATOM 950 O O . LYS A 1 125 ? -21.050 27.120 19.869 1.00 42.06 125 LYS A O 1
ATOM 955 N N . ALA A 1 126 ? -21.802 28.455 18.224 1.00 38.06 126 ALA A N 1
ATOM 956 C CA . ALA A 1 126 ? -23.108 28.705 18.837 1.00 38.06 126 ALA A CA 1
ATOM 957 C C . ALA A 1 126 ? -23.996 27.445 18.878 1.00 38.06 126 ALA A C 1
ATOM 959 O O . ALA A 1 126 ? -24.689 27.217 19.868 1.00 38.06 126 ALA A O 1
ATOM 960 N N . ALA A 1 127 ? -23.924 26.589 17.852 1.00 39.44 127 ALA A N 1
ATOM 961 C CA . ALA A 1 127 ? -24.695 25.344 17.793 1.00 39.44 127 ALA A CA 1
ATOM 962 C C . ALA A 1 127 ? -24.247 24.304 18.841 1.00 39.44 127 ALA A C 1
ATOM 964 O O . ALA A 1 127 ? -25.077 23.577 19.382 1.00 39.44 127 ALA A O 1
ATOM 965 N N . ILE A 1 128 ? -22.953 24.271 19.182 1.00 45.91 128 ILE A N 1
ATOM 966 C CA . ILE A 1 128 ? -22.403 23.366 20.208 1.00 45.91 128 ILE A CA 1
ATOM 967 C C . ILE A 1 128 ? -22.798 23.823 21.623 1.00 45.91 128 ILE A C 1
ATOM 969 O O . ILE A 1 128 ? -23.008 22.993 22.504 1.00 45.91 128 ILE A O 1
ATOM 973 N N . ALA A 1 129 ? -22.949 25.132 21.845 1.00 42.19 129 ALA A N 1
ATOM 974 C CA . ALA A 1 129 ? -23.291 25.688 23.155 1.00 42.19 129 ALA A CA 1
ATOM 975 C C . ALA A 1 129 ? -24.785 25.566 23.529 1.00 42.19 129 ALA A C 1
ATOM 977 O O . ALA A 1 129 ? -25.130 25.772 24.690 1.00 42.19 129 ALA A O 1
ATOM 978 N N . ALA A 1 130 ? -25.668 25.243 22.576 1.00 37.47 130 ALA A N 1
ATOM 979 C CA . ALA A 1 130 ? -27.123 25.243 22.773 1.00 37.47 130 ALA A CA 1
ATOM 980 C C . ALA A 1 130 ? -27.759 23.847 22.947 1.00 37.47 130 ALA A C 1
ATOM 982 O O . ALA A 1 130 ? -28.981 23.749 23.055 1.00 37.47 130 ALA A O 1
ATOM 983 N N . ALA A 1 131 ? -26.973 22.765 22.981 1.00 34.16 131 ALA A N 1
ATOM 984 C CA . ALA A 1 131 ? -27.515 21.423 23.193 1.00 34.16 131 ALA A CA 1
ATOM 985 C C . ALA A 1 131 ? -27.924 21.226 24.671 1.00 34.16 131 ALA A C 1
ATOM 987 O O . ALA A 1 131 ? -27.077 21.374 25.556 1.00 34.16 131 ALA A O 1
ATOM 988 N N . PRO A 1 132 ? -29.195 20.897 24.977 1.00 33.09 132 PRO A N 1
ATOM 989 C CA . PRO A 1 132 ? -29.615 20.650 26.349 1.00 33.09 132 PRO A CA 1
ATOM 990 C C . PRO A 1 132 ? -28.978 19.361 26.879 1.00 33.09 132 PRO A C 1
ATOM 992 O O . PRO A 1 132 ? -29.006 18.314 26.231 1.00 33.09 132 PRO A O 1
ATOM 995 N N . ALA A 1 133 ? -28.412 19.453 28.082 1.00 42.19 133 ALA A N 1
ATOM 996 C CA . ALA A 1 133 ? -27.981 18.311 28.870 1.00 42.19 133 ALA A CA 1
ATOM 997 C C . ALA A 1 133 ? -29.224 17.583 29.389 1.00 42.19 133 ALA A C 1
ATOM 999 O O . ALA A 1 133 ? -29.778 17.979 30.413 1.00 42.19 133 ALA A O 1
ATOM 1000 N N . ASP A 1 134 ? -29.669 16.549 28.676 1.00 31.75 134 ASP A N 1
ATOM 1001 C CA . ASP A 1 134 ? -30.662 15.625 29.212 1.00 31.75 134 ASP A CA 1
ATOM 1002 C C . ASP A 1 134 ? -30.001 14.335 29.697 1.00 31.75 134 ASP A C 1
ATOM 1004 O O . ASP A 1 134 ? -29.079 13.781 29.089 1.00 31.75 134 ASP A O 1
ATOM 1008 N N . ALA A 1 135 ? -30.442 13.934 30.879 1.00 37.31 135 ALA A N 1
ATOM 1009 C CA . ALA A 1 135 ? -29.854 12.918 31.721 1.00 37.31 135 ALA A CA 1
ATOM 1010 C C . ALA A 1 135 ? -30.373 11.520 31.364 1.00 37.31 135 ALA A C 1
ATOM 1012 O O . ALA A 1 135 ? -31.531 11.340 31.003 1.00 37.31 135 ALA A O 1
ATOM 1013 N N . GLY A 1 136 ? -29.542 10.504 31.614 1.00 32.25 136 GLY A N 1
ATOM 1014 C CA . GLY A 1 136 ? -30.029 9.153 31.902 1.00 32.25 136 GLY A CA 1
ATOM 1015 C C . GLY A 1 136 ? -29.702 8.103 30.848 1.00 32.25 136 GLY A C 1
ATOM 1016 O O . GLY A 1 136 ? -30.463 7.854 29.922 1.00 32.25 136 GLY A O 1
ATOM 1017 N N . GLY A 1 137 ? -28.589 7.405 31.062 1.00 25.91 137 GLY A N 1
ATOM 1018 C CA . GLY A 1 137 ? -28.241 6.212 30.295 1.00 25.91 137 GLY A CA 1
ATOM 1019 C C . GLY A 1 137 ? -26.818 5.751 30.558 1.00 25.91 137 GLY A C 1
ATOM 1020 O O . GLY A 1 137 ? -26.067 5.515 29.619 1.00 25.91 137 GLY A O 1
ATOM 1021 N N . GLY A 1 138 ? -26.417 5.684 31.831 1.00 34.66 138 GLY A N 1
ATOM 1022 C CA . GLY A 1 138 ? -25.113 5.164 32.225 1.00 34.66 138 GLY A CA 1
ATOM 1023 C C . GLY A 1 138 ? -24.984 3.699 31.826 1.00 34.66 138 GLY A C 1
ATOM 1024 O O . GLY A 1 138 ? -25.381 2.811 32.575 1.00 34.66 138 GLY A O 1
ATOM 1025 N N . ARG A 1 139 ? -24.417 3.441 30.647 1.00 30.23 139 ARG A N 1
ATOM 1026 C CA . ARG A 1 139 ? -23.873 2.133 30.312 1.00 30.23 139 ARG A CA 1
ATOM 1027 C C . ARG A 1 139 ? -22.405 2.169 30.696 1.00 30.23 139 ARG A C 1
ATOM 1029 O O . ARG A 1 139 ? -21.576 2.766 30.019 1.00 30.23 139 ARG A O 1
ATOM 1036 N N . GLN A 1 140 ? -22.144 1.590 31.859 1.00 29.88 140 GLN A N 1
ATOM 1037 C CA . GLN A 1 140 ? -20.824 1.343 32.407 1.00 29.88 140 GLN A CA 1
ATOM 1038 C C . GLN A 1 140 ? -19.981 0.631 31.344 1.00 29.88 140 GLN A C 1
ATOM 1040 O O . GLN A 1 140 ? -20.203 -0.542 31.047 1.00 29.88 140 GLN A O 1
ATOM 1045 N N . LEU A 1 141 ? -19.062 1.378 30.727 1.00 35.44 141 LEU A N 1
ATOM 1046 C CA . LEU A 1 141 ? -17.988 0.830 29.912 1.00 35.44 141 LEU A CA 1
ATOM 1047 C C . LEU A 1 141 ? -17.115 0.031 30.870 1.00 35.44 141 LEU A C 1
ATOM 1049 O O . LEU A 1 141 ? -16.351 0.588 31.656 1.00 35.44 141 LEU A O 1
ATOM 1053 N N . THR A 1 142 ? -17.327 -1.279 30.887 1.00 32.12 142 THR A N 1
ATOM 1054 C CA . THR A 1 142 ? -16.452 -2.197 31.594 1.00 32.12 142 THR A CA 1
ATOM 1055 C C . THR A 1 142 ? -15.066 -2.063 30.992 1.00 32.12 142 THR A C 1
ATOM 1057 O O . THR A 1 142 ? -14.846 -2.424 29.836 1.00 32.12 142 THR A O 1
ATOM 1060 N N . ASP A 1 143 ? -14.168 -1.527 31.810 1.00 38.81 143 ASP A N 1
ATOM 1061 C CA . ASP A 1 143 ? -12.727 -1.708 31.764 1.00 38.81 143 ASP A CA 1
ATOM 1062 C C . ASP A 1 143 ? -12.412 -3.210 31.713 1.00 38.81 143 ASP A C 1
ATOM 1064 O O . ASP A 1 143 ? -12.234 -3.890 32.721 1.00 38.81 143 ASP A O 1
ATOM 1068 N N . ALA A 1 144 ? -12.455 -3.757 30.504 1.00 32.72 144 ALA A N 1
ATOM 1069 C CA . ALA A 1 144 ? -11.803 -4.997 30.159 1.00 32.72 144 ALA A CA 1
ATOM 1070 C C . ALA A 1 144 ? -10.594 -4.590 29.326 1.00 32.72 144 ALA A C 1
ATOM 1072 O O . ALA A 1 144 ? -10.666 -4.494 28.102 1.00 32.72 144 ALA A O 1
ATOM 1073 N N . THR A 1 145 ? -9.490 -4.304 30.018 1.00 44.56 145 THR A N 1
ATOM 1074 C CA . THR A 1 145 ? -8.157 -4.220 29.423 1.00 44.56 145 THR A CA 1
ATOM 1075 C C . THR A 1 145 ? -7.829 -5.590 28.821 1.00 44.56 145 THR A C 1
ATOM 1077 O O . THR A 1 145 ? -7.190 -6.441 29.437 1.00 44.56 145 THR A O 1
ATOM 1080 N N . GLN A 1 146 ? -8.336 -5.840 27.614 1.00 42.69 146 GLN A N 1
ATOM 1081 C CA . GLN A 1 146 ? -7.75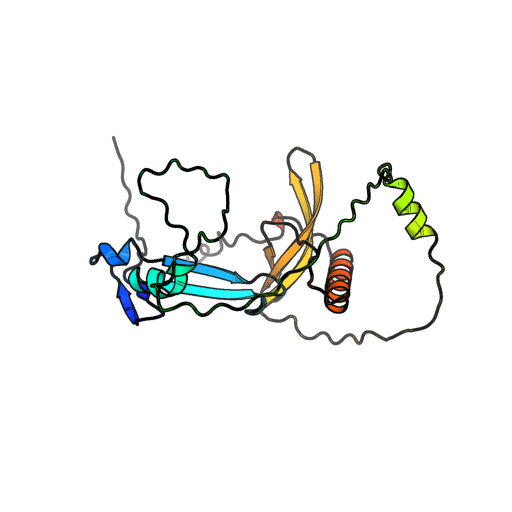5 -6.830 26.726 1.00 42.69 146 GLN A CA 1
ATOM 1082 C C . GLN A 1 146 ? -6.345 -6.326 26.400 1.00 42.69 146 GLN A C 1
ATOM 1084 O O . GLN A 1 146 ? -6.194 -5.139 26.085 1.00 42.69 146 GLN A O 1
ATOM 1089 N N . PRO A 1 147 ? -5.302 -7.168 26.521 1.00 49.28 147 PRO A N 1
ATOM 1090 C CA . PRO A 1 147 ? -3.965 -6.761 26.123 1.00 49.28 147 PRO A CA 1
ATOM 1091 C C . PRO A 1 147 ? -4.044 -6.295 24.673 1.00 49.28 147 PRO A C 1
ATOM 1093 O O . PRO A 1 147 ? -4.644 -6.977 23.838 1.00 49.28 147 PRO A O 1
ATOM 1096 N N . ALA A 1 148 ? -3.505 -5.103 24.406 1.00 59.72 148 ALA A N 1
ATOM 1097 C CA . ALA A 1 148 ? -3.512 -4.556 23.063 1.00 59.72 148 ALA A CA 1
ATOM 1098 C C . ALA A 1 148 ? -2.945 -5.624 22.114 1.00 59.72 148 ALA A C 1
ATOM 1100 O O . ALA A 1 148 ? -1.906 -6.213 22.432 1.00 59.72 148 ALA A O 1
ATOM 1101 N N . PRO A 1 149 ? -3.631 -5.919 21.000 1.00 70.12 149 PRO A N 1
ATOM 1102 C CA . PRO A 1 149 ? -3.152 -6.907 20.048 1.00 70.12 149 PRO A CA 1
ATOM 1103 C C . PRO A 1 149 ? -1.719 -6.572 19.628 1.00 70.12 149 PRO A C 1
ATOM 1105 O O . PRO A 1 149 ? -1.354 -5.394 19.526 1.00 70.12 149 PRO A O 1
ATOM 1108 N N . GLU A 1 150 ? -0.924 -7.621 19.384 1.00 76.75 150 GLU A N 1
ATOM 1109 C CA . GLU A 1 150 ? 0.501 -7.527 19.026 1.00 76.75 150 GLU A CA 1
ATOM 1110 C C . GLU A 1 150 ? 0.735 -6.505 17.904 1.00 76.75 150 GLU A C 1
ATOM 1112 O O . GLU A 1 150 ? 1.716 -5.763 17.934 1.00 76.75 150 GLU A O 1
ATOM 1117 N N . PHE A 1 151 ? -0.218 -6.399 16.973 1.00 80.31 151 PHE A N 1
ATOM 1118 C CA . PHE A 1 151 ? -0.245 -5.406 15.908 1.00 80.31 151 PHE A CA 1
ATOM 1119 C C . PHE A 1 151 ? -1.659 -4.847 15.738 1.00 80.31 151 PHE A C 1
ATOM 1121 O O . PHE A 1 151 ? -2.617 -5.618 15.702 1.00 80.31 151 PHE A O 1
ATOM 1128 N N . HIS A 1 152 ? -1.801 -3.527 15.610 1.00 83.38 152 HIS A N 1
ATOM 1129 C CA . HIS A 1 152 ? -3.079 -2.898 15.253 1.00 83.38 152 HIS A CA 1
ATOM 1130 C C . HIS A 1 152 ? -2.911 -1.474 14.731 1.00 83.38 152 HIS A C 1
ATOM 1132 O O . HIS A 1 152 ? -1.892 -0.829 14.966 1.00 83.38 152 HIS A O 1
ATOM 1138 N N . TRP A 1 153 ? -3.950 -0.967 14.073 1.00 88.38 153 TRP A N 1
ATOM 1139 C CA . TRP A 1 153 ? -4.074 0.443 13.719 1.00 88.38 153 TRP A CA 1
ATOM 1140 C C . TRP A 1 153 ? -5.053 1.155 14.648 1.00 88.38 153 TRP A C 1
ATOM 1142 O O . TRP A 1 153 ? -5.978 0.553 15.194 1.00 88.38 153 TRP A O 1
ATOM 1152 N N . ASN A 1 154 ? -4.840 2.450 14.848 1.00 90.75 154 ASN A N 1
ATOM 1153 C CA . ASN A 1 154 ? -5.770 3.301 15.576 1.00 90.75 154 ASN A CA 1
ATOM 1154 C C . ASN A 1 154 ? -5.700 4.739 15.060 1.00 90.75 154 ASN A C 1
ATOM 1156 O O . ASN A 1 154 ? -4.673 5.157 14.527 1.00 90.75 154 ASN A O 1
ATOM 1160 N N . TYR A 1 155 ? -6.753 5.523 15.268 1.00 93.88 155 TYR A N 1
ATOM 1161 C CA . TYR A 1 155 ? -6.689 6.953 15.004 1.00 93.88 155 TYR A CA 1
ATOM 1162 C C . TYR A 1 155 ? -5.934 7.674 16.117 1.00 93.88 155 TYR A C 1
ATOM 1164 O O . TYR A 1 155 ? -6.115 7.417 17.311 1.00 93.88 155 TYR A O 1
ATOM 1172 N N . ARG A 1 156 ? -5.080 8.616 15.719 1.00 96.12 156 ARG A N 1
ATOM 1173 C CA . ARG A 1 156 ? -4.436 9.572 16.620 1.00 96.12 156 ARG A CA 1
ATOM 1174 C C . ARG A 1 156 ? -4.500 10.959 16.023 1.00 96.12 156 ARG A C 1
ATOM 1176 O O . ARG A 1 156 ? -4.386 11.130 14.813 1.00 96.12 156 ARG A O 1
ATOM 1183 N N . VAL A 1 157 ? -4.628 11.949 16.897 1.00 97.00 157 VAL A N 1
ATOM 1184 C CA . VAL A 1 157 ? -4.329 13.329 16.527 1.00 97.00 157 VAL A CA 1
ATOM 1185 C C . VAL A 1 157 ? -2.816 13.461 16.432 1.00 97.00 157 VAL A C 1
ATOM 1187 O O . VAL A 1 157 ? -2.100 13.200 17.405 1.00 97.00 157 VAL A O 1
ATOM 1190 N N . MET A 1 158 ? -2.345 13.852 15.254 1.00 96.50 158 MET A N 1
ATOM 1191 C CA . MET A 1 158 ? -0.946 14.157 15.004 1.00 96.50 158 MET A CA 1
ATOM 1192 C C . MET A 1 158 ? -0.750 15.648 14.782 1.00 96.50 158 MET A C 1
ATOM 1194 O O . MET A 1 158 ? -1.583 16.297 14.157 1.00 96.50 158 MET A O 1
ATOM 1198 N N . GLU A 1 159 ? 0.348 16.177 15.312 1.00 97.06 159 GLU A N 1
ATOM 1199 C CA . GLU A 1 159 ? 0.753 17.573 15.180 1.00 97.06 159 GLU A CA 1
ATOM 1200 C C . GLU A 1 159 ? 1.973 17.691 14.269 1.00 97.06 159 GLU A C 1
ATOM 1202 O O . GLU A 1 159 ? 3.006 17.049 14.488 1.00 97.06 159 GLU A O 1
ATOM 1207 N N . PHE A 1 160 ? 1.851 18.553 13.267 1.00 92.06 160 PHE A N 1
ATOM 1208 C CA . PHE A 1 160 ? 2.874 18.813 12.265 1.00 92.06 160 PHE A CA 1
ATOM 1209 C C . PHE A 1 160 ? 3.339 20.263 12.355 1.00 92.06 160 PHE A C 1
ATOM 1211 O O . PHE A 1 160 ? 2.600 21.140 12.802 1.00 92.06 160 PHE A O 1
ATOM 1218 N N . HIS A 1 161 ? 4.594 20.478 11.966 1.00 94.06 161 HIS A N 1
ATOM 1219 C CA . HIS A 1 161 ? 5.239 21.784 11.947 1.00 94.06 161 HIS A CA 1
ATOM 1220 C C . HIS A 1 161 ? 6.004 21.918 10.634 1.00 94.06 161 HIS A C 1
ATOM 1222 O O . HIS A 1 161 ? 7.001 21.224 10.431 1.00 94.06 161 HIS A O 1
ATOM 1228 N N . GLU A 1 162 ? 5.555 22.804 9.755 1.00 89.25 162 GLU A N 1
ATOM 1229 C CA . GLU A 1 162 ? 6.212 23.076 8.477 1.00 89.25 162 GLU A CA 1
ATOM 1230 C C . GLU A 1 162 ? 6.022 24.548 8.117 1.00 89.25 162 GLU A C 1
ATOM 1232 O O . GLU A 1 162 ? 4.970 25.124 8.372 1.00 89.25 162 GLU A O 1
ATOM 1237 N N . GLY A 1 163 ? 7.066 25.199 7.598 1.00 85.50 163 GLY A N 1
ATOM 1238 C CA . GLY A 1 163 ? 6.972 26.603 7.173 1.00 85.50 163 GLY A CA 1
ATOM 1239 C C . GLY A 1 163 ? 6.643 27.614 8.284 1.00 85.50 163 GLY A C 1
ATOM 1240 O O . GLY A 1 163 ? 6.275 28.741 7.979 1.00 85.50 163 GLY A O 1
ATOM 1241 N N . GLY A 1 164 ? 6.781 27.238 9.562 1.00 91.00 164 GLY A N 1
ATOM 1242 C CA . GLY A 1 164 ? 6.381 28.073 10.702 1.00 91.00 164 GLY A CA 1
ATOM 1243 C C . GLY A 1 164 ? 4.902 27.953 11.085 1.00 91.00 164 GLY A C 1
ATOM 1244 O O . GLY A 1 164 ? 4.473 28.605 12.034 1.00 91.00 164 GLY A O 1
ATOM 1245 N N . GLU A 1 165 ? 4.140 27.104 10.397 1.00 93.00 165 GLU A N 1
ATOM 1246 C CA . GLU A 1 165 ? 2.755 26.791 10.728 1.00 93.00 165 GLU A CA 1
ATOM 1247 C C . GLU A 1 165 ? 2.671 25.485 11.523 1.00 93.00 165 GLU A C 1
ATOM 1249 O O . GLU A 1 165 ? 3.419 24.534 11.281 1.00 93.00 165 GLU A O 1
ATOM 1254 N N . THR A 1 166 ? 1.737 25.445 12.475 1.00 95.31 166 THR A N 1
ATOM 1255 C CA . THR A 1 166 ? 1.400 24.246 13.245 1.00 95.31 166 THR A CA 1
ATOM 1256 C C . THR A 1 166 ? -0.037 23.862 12.944 1.00 95.31 166 THR A C 1
ATOM 1258 O O . THR A 1 166 ? -0.951 24.657 13.169 1.00 95.31 166 THR A O 1
ATOM 1261 N N . TRP A 1 167 ? -0.253 22.626 12.504 1.00 95.69 167 TRP A N 1
ATOM 1262 C CA . TRP A 1 167 ? -1.594 22.076 12.323 1.00 95.69 167 TRP A CA 1
ATOM 1263 C C . TRP A 1 167 ? -1.710 20.690 12.944 1.00 95.69 167 TRP A C 1
ATOM 1265 O O . TRP A 1 167 ? -0.718 20.026 13.261 1.00 95.69 167 TRP A O 1
ATOM 1275 N N . ARG A 1 168 ? -2.959 20.274 13.155 1.00 96.38 168 ARG A N 1
ATOM 1276 C CA . ARG A 1 168 ? -3.302 18.962 13.691 1.00 96.38 168 ARG A CA 1
ATOM 1277 C C . ARG A 1 168 ? -4.305 18.286 12.789 1.00 96.38 168 ARG A C 1
ATOM 1279 O O . ARG A 1 168 ? -5.253 18.918 12.334 1.00 96.38 168 ARG A O 1
ATOM 1286 N N . GLU A 1 169 ? -4.122 16.996 12.594 1.00 96.00 169 GLU A N 1
ATOM 1287 C CA . GLU A 1 169 ? -5.028 16.179 11.801 1.00 96.00 169 GLU A CA 1
ATOM 1288 C C . GLU A 1 169 ? -5.096 14.764 12.364 1.00 96.00 169 GLU A C 1
ATOM 1290 O O . GLU A 1 169 ? -4.218 14.321 13.111 1.00 96.00 169 GLU A O 1
ATOM 1295 N N . PHE A 1 170 ? -6.161 14.052 12.013 1.00 95.19 170 PHE A N 1
ATOM 1296 C CA . PHE A 1 170 ? -6.266 12.639 12.328 1.00 95.19 170 PHE A CA 1
ATOM 1297 C C . PHE A 1 170 ? -5.373 11.846 11.378 1.00 95.19 170 PHE A C 1
ATOM 1299 O O . PHE A 1 170 ? -5.407 12.044 10.164 1.00 95.19 170 PHE A O 1
ATOM 1306 N N . ARG A 1 171 ? -4.582 10.933 11.933 1.00 93.12 171 ARG A N 1
ATOM 1307 C CA . ARG A 1 171 ? -3.773 9.969 11.189 1.00 93.12 171 ARG A CA 1
ATOM 1308 C C . ARG A 1 171 ? -4.109 8.567 11.662 1.00 93.12 171 ARG A C 1
ATOM 1310 O O . ARG A 1 171 ? -4.373 8.349 12.848 1.00 93.12 171 ARG A O 1
ATOM 1317 N N . GLU A 1 172 ? -4.058 7.620 10.739 1.00 92.12 172 GLU A N 1
ATOM 1318 C CA . GLU A 1 172 ? -3.978 6.211 11.099 1.00 92.12 172 GLU A CA 1
ATOM 1319 C C . GLU A 1 172 ? -2.571 5.943 11.610 1.00 92.12 172 GLU A C 1
ATOM 1321 O O . GLU A 1 172 ? -1.594 6.236 10.926 1.00 92.12 172 GLU A O 1
ATOM 1326 N N . VAL A 1 173 ? -2.466 5.414 12.824 1.00 92.25 173 VAL A N 1
ATOM 1327 C CA . VAL A 1 173 ? -1.205 5.083 13.482 1.00 92.25 173 VAL A CA 1
ATOM 1328 C C . VAL A 1 173 ? -1.137 3.585 13.705 1.00 92.25 173 VAL A C 1
ATOM 1330 O O . VAL A 1 173 ? -2.027 3.000 14.321 1.00 92.25 173 VAL A O 1
ATOM 1333 N N . TYR A 1 174 ? -0.064 2.980 13.211 1.00 88.50 174 TYR A N 1
ATOM 1334 C CA . TYR A 1 174 ? 0.244 1.574 13.388 1.00 88.50 174 TYR A CA 1
ATOM 1335 C C . TYR A 1 174 ? 1.020 1.361 14.683 1.00 88.50 174 TYR A C 1
ATOM 1337 O O . 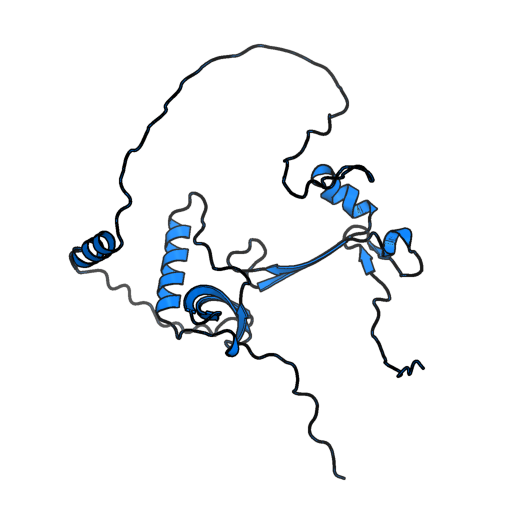TYR A 1 174 ? 2.049 2.002 14.922 1.00 88.50 174 TYR A O 1
ATOM 1345 N N . TYR A 1 175 ? 0.539 0.427 15.490 1.00 87.25 175 TYR A N 1
ATOM 1346 C CA . TYR A 1 175 ? 1.136 0.008 16.743 1.00 87.25 175 TYR A CA 1
ATOM 1347 C C . TYR A 1 175 ? 1.682 -1.409 16.630 1.00 87.25 175 TYR A C 1
ATOM 1349 O O . TYR A 1 175 ? 1.015 -2.300 16.100 1.00 87.25 175 TYR A O 1
ATOM 1357 N N . ARG A 1 176 ? 2.857 -1.627 17.222 1.00 83.25 176 ARG A N 1
ATOM 1358 C CA . ARG A 1 176 ? 3.403 -2.953 17.522 1.00 83.25 176 ARG A CA 1
ATOM 1359 C C . ARG A 1 176 ? 3.673 -3.047 19.013 1.00 83.25 176 ARG A C 1
ATOM 1361 O O . ARG A 1 176 ? 4.360 -2.193 19.563 1.00 83.25 176 ARG A O 1
ATOM 1368 N N . ASN A 1 177 ? 3.148 -4.076 19.672 1.00 84.06 177 ASN A N 1
ATOM 1369 C CA . ASN A 1 177 ? 3.302 -4.284 21.116 1.00 84.06 177 ASN A CA 1
ATOM 1370 C C . ASN A 1 177 ? 2.937 -3.036 21.948 1.00 84.06 177 ASN A C 1
ATOM 1372 O O . ASN A 1 177 ? 3.553 -2.755 22.972 1.00 84.06 177 ASN A O 1
ATOM 1376 N N . GLY A 1 178 ? 1.958 -2.255 21.477 1.00 85.31 178 GLY A N 1
ATOM 1377 C CA . GLY A 1 178 ? 1.522 -1.009 22.113 1.00 85.31 178 GLY A CA 1
ATOM 1378 C C . GLY A 1 178 ? 2.395 0.228 21.846 1.00 85.31 178 GLY A C 1
ATOM 1379 O O . GLY A 1 178 ? 1.986 1.323 22.228 1.00 85.31 178 GLY A O 1
ATOM 1380 N N . GLU A 1 179 ? 3.537 0.110 21.158 1.00 88.94 179 GLU A N 1
ATOM 1381 C CA . GLU A 1 179 ? 4.361 1.255 20.737 1.00 88.94 179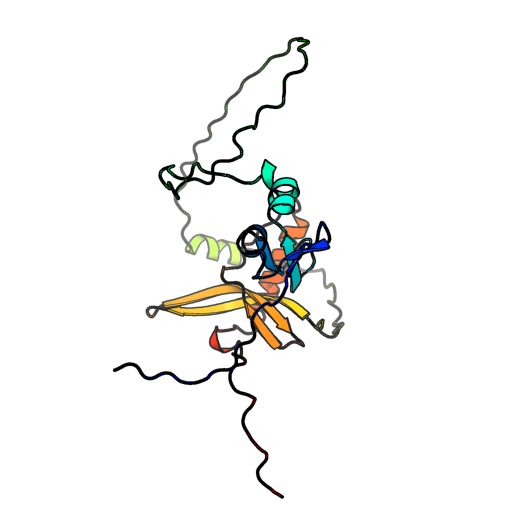 GLU A CA 1
ATOM 1382 C C . GLU A 1 179 ? 3.990 1.715 19.310 1.00 88.94 179 GLU A C 1
ATOM 1384 O O . GLU A 1 179 ? 3.784 0.869 18.435 1.00 88.94 179 GLU A O 1
ATOM 1389 N N . PRO A 1 180 ? 3.892 3.035 19.041 1.00 89.94 180 PRO A N 1
ATOM 1390 C CA . PRO A 1 180 ? 3.635 3.546 17.697 1.00 89.94 180 PRO A CA 1
ATOM 1391 C C . PRO A 1 180 ? 4.872 3.361 16.803 1.00 89.94 180 PRO A C 1
ATOM 1393 O O . PRO A 1 180 ? 5.950 3.871 17.100 1.00 89.94 180 PRO A O 1
ATOM 1396 N N . GLU A 1 181 ? 4.714 2.652 15.685 1.00 86.31 181 GLU A N 1
ATOM 1397 C CA . GLU A 1 181 ? 5.805 2.368 14.739 1.00 86.31 181 GLU A CA 1
ATOM 1398 C C . GLU A 1 181 ? 5.713 3.171 13.441 1.00 86.31 181 GLU A C 1
ATOM 1400 O O . GLU A 1 181 ? 6.731 3.434 12.805 1.00 86.31 181 GLU A O 1
ATOM 1405 N N . GLY A 1 182 ? 4.512 3.576 13.033 1.00 87.12 182 GLY A N 1
ATOM 1406 C CA . GLY A 1 182 ? 4.332 4.372 11.824 1.00 87.12 182 GLY A CA 1
ATOM 1407 C C . GLY A 1 182 ? 2.941 4.970 11.722 1.00 87.12 182 GLY A C 1
ATOM 1408 O O . GLY A 1 182 ? 2.068 4.677 12.537 1.00 87.12 182 GLY A O 1
ATOM 1409 N N . TYR A 1 183 ? 2.735 5.811 10.715 1.00 91.62 183 TYR A N 1
ATOM 1410 C CA . TYR A 1 183 ? 1.451 6.451 10.457 1.00 91.62 183 TYR A CA 1
ATOM 1411 C C . TYR A 1 183 ? 1.191 6.608 8.955 1.00 91.62 183 TYR A C 1
ATOM 1413 O O . TYR A 1 183 ? 2.122 6.558 8.148 1.00 91.62 183 TYR A O 1
ATOM 1421 N N . SER A 1 184 ? -0.077 6.764 8.573 1.00 86.06 184 SER A N 1
ATOM 1422 C CA . SER A 1 184 ? -0.494 6.957 7.181 1.00 86.06 184 SER A CA 1
ATOM 1423 C C . SER A 1 184 ? 0.109 8.230 6.581 1.00 86.06 184 SER A C 1
ATOM 1425 O O . SER A 1 184 ? 0.194 9.260 7.247 1.00 86.06 184 SER A O 1
ATOM 1427 N N . SER A 1 185 ? 0.483 8.199 5.297 1.00 81.38 185 SER A N 1
ATOM 1428 C CA . SER A 1 185 ? 1.025 9.368 4.578 1.00 81.38 185 SER A CA 1
ATOM 1429 C C . SER A 1 185 ? -0.028 10.429 4.248 1.00 81.38 185 SER A C 1
ATOM 1431 O O . SER A 1 185 ? 0.321 11.597 4.075 1.00 81.38 185 SER A O 1
ATOM 1433 N N . VAL A 1 186 ? -1.314 10.075 4.293 1.00 80.62 186 VAL A N 1
ATOM 1434 C CA . VAL A 1 186 ? -2.463 10.992 4.189 1.00 80.62 186 VAL A CA 1
ATOM 1435 C C . VAL A 1 186 ? -3.257 11.061 5.501 1.00 80.62 186 VAL A C 1
ATOM 1437 O O . VAL A 1 186 ? -3.141 10.167 6.347 1.00 80.62 186 VAL A O 1
ATOM 1440 N N . TYR A 1 187 ? -4.029 12.134 5.687 1.00 84.88 187 TYR A N 1
ATOM 1441 C CA . TYR A 1 187 ? -4.961 12.264 6.809 1.00 84.88 187 TYR A CA 1
ATOM 1442 C C . TYR A 1 187 ? -6.048 11.183 6.745 1.00 84.88 187 TYR A C 1
ATOM 1444 O O . TYR A 1 187 ? -6.422 10.724 5.665 1.00 84.88 187 TYR A O 1
ATOM 1452 N N . ALA A 1 188 ? -6.561 10.782 7.906 1.00 87.19 188 ALA A N 1
ATOM 1453 C CA . ALA A 1 188 ? -7.698 9.879 7.989 1.00 87.19 188 ALA A CA 1
ATOM 1454 C C . ALA A 1 188 ? -8.955 10.614 7.506 1.00 87.19 188 ALA A C 1
ATOM 1456 O O . ALA A 1 188 ? -9.377 11.604 8.110 1.00 87.19 188 ALA A O 1
ATOM 1457 N N . SER A 1 189 ? -9.538 10.138 6.408 1.00 85.12 189 SER A N 1
ATOM 1458 C CA . SER A 1 189 ? -10.802 10.656 5.892 1.00 85.12 189 SER A CA 1
ATOM 1459 C C . SER A 1 189 ? -11.962 9.887 6.530 1.00 85.12 189 SER A C 1
ATOM 1461 O O . SER A 1 189 ? -11.957 8.657 6.474 1.00 85.12 189 SER A O 1
ATOM 1463 N N . PRO A 1 190 ? -12.957 10.557 7.135 1.00 84.44 190 PRO A N 1
ATOM 1464 C CA . PRO A 1 190 ? -14.156 9.885 7.608 1.00 84.44 190 PRO A CA 1
ATOM 1465 C C . PRO A 1 190 ? -15.033 9.537 6.399 1.00 84.44 190 PRO A C 1
ATOM 1467 O O . PRO A 1 190 ? -15.828 10.355 5.940 1.00 84.44 190 PRO A O 1
ATOM 1470 N N . CYS A 1 191 ? -14.865 8.331 5.865 1.00 81.25 191 CYS A N 1
ATOM 1471 C CA . CYS A 1 191 ? -15.700 7.779 4.804 1.00 81.25 191 CYS A CA 1
ATOM 1472 C C . CYS A 1 191 ? -16.329 6.456 5.247 1.00 81.25 191 CYS A C 1
ATOM 1474 O O . CYS A 1 191 ? -15.711 5.658 5.946 1.00 81.25 191 CYS A O 1
ATOM 1476 N N . TRP A 1 192 ? -17.579 6.251 4.853 1.00 88.69 192 TRP A N 1
ATOM 1477 C CA . TRP A 1 192 ? -18.345 5.028 5.055 1.00 88.69 192 TRP A CA 1
ATOM 1478 C C . TRP A 1 192 ? -19.358 4.905 3.905 1.00 88.69 192 TRP A C 1
ATOM 1480 O O . TRP A 1 192 ? -19.636 5.898 3.228 1.00 88.69 192 TRP A O 1
ATOM 1490 N N . ASP A 1 193 ? -19.866 3.696 3.666 1.00 81.81 193 ASP A N 1
ATOM 1491 C CA . ASP A 1 193 ? -20.943 3.443 2.694 1.00 81.81 193 ASP A CA 1
ATOM 1492 C C . ASP A 1 193 ? -22.315 3.824 3.294 1.00 81.81 193 ASP A C 1
ATOM 1494 O O . ASP A 1 193 ? -22.377 4.522 4.297 1.00 81.81 193 ASP A O 1
ATOM 1498 N N . ASP A 1 194 ? -23.440 3.352 2.752 1.00 79.94 194 ASP A N 1
ATOM 1499 C CA . ASP A 1 194 ? -24.794 3.676 3.252 1.00 79.94 194 ASP A CA 1
ATOM 1500 C C . ASP A 1 194 ? -25.134 3.073 4.652 1.00 79.94 194 ASP A C 1
ATOM 1502 O O . ASP A 1 194 ? -26.303 2.926 5.012 1.00 79.94 194 ASP A O 1
ATOM 1506 N N . ASP A 1 195 ? -24.125 2.706 5.457 1.00 85.56 195 ASP A N 1
ATOM 1507 C CA . ASP A 1 195 ? -24.247 2.217 6.839 1.00 85.56 195 ASP A CA 1
ATOM 1508 C C . ASP A 1 195 ? -23.905 3.316 7.864 1.00 85.56 195 ASP A C 1
ATOM 1510 O O . ASP A 1 195 ? -22.744 3.546 8.218 1.00 85.56 195 ASP A O 1
ATOM 1514 N N . ASP A 1 196 ? -24.931 3.957 8.423 1.00 88.50 196 ASP A N 1
ATOM 1515 C CA . ASP A 1 196 ? -24.778 4.962 9.483 1.00 88.50 196 ASP A CA 1
ATOM 1516 C C . ASP A 1 196 ? -24.167 4.403 10.784 1.00 88.50 196 ASP A C 1
ATOM 1518 O O . ASP A 1 196 ? -23.650 5.162 11.613 1.00 88.50 196 ASP A O 1
ATOM 1522 N N . GLU A 1 197 ? -24.202 3.086 11.008 1.00 87.06 197 GLU A N 1
ATOM 1523 C CA . GLU A 1 197 ? -23.525 2.484 12.154 1.00 87.06 197 GLU A CA 1
ATOM 1524 C C . GLU A 1 197 ? -22.000 2.525 11.970 1.00 87.06 197 GLU A C 1
ATOM 1526 O O . GLU A 1 197 ? -21.270 2.817 12.923 1.00 87.06 197 GLU A O 1
ATOM 1531 N N . ALA A 1 198 ? -21.508 2.333 10.741 1.00 78.25 198 ALA A N 1
ATOM 1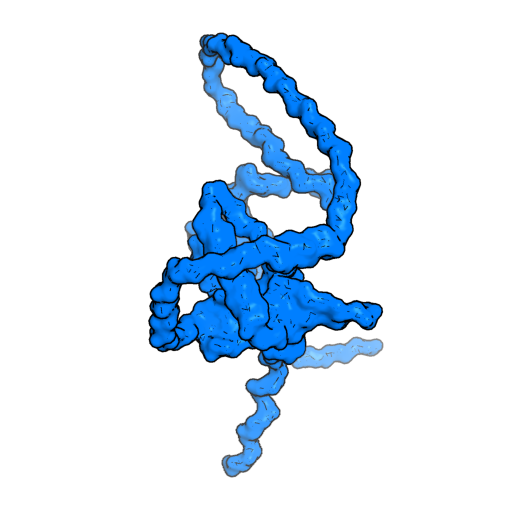532 C CA . ALA A 1 198 ? -20.099 2.529 10.399 1.00 78.25 198 ALA A CA 1
ATOM 1533 C C . ALA A 1 198 ? -19.662 3.980 10.627 1.00 78.25 198 ALA A C 1
ATOM 1535 O O . ALA A 1 198 ? -18.617 4.212 11.244 1.00 78.25 198 ALA A O 1
ATOM 1536 N N . ALA A 1 199 ? -20.506 4.945 10.248 1.00 86.75 199 ALA A N 1
ATOM 1537 C CA . ALA A 1 199 ? -20.288 6.363 10.531 1.00 86.75 199 ALA A CA 1
ATOM 1538 C C . ALA A 1 199 ? -20.071 6.618 12.027 1.00 86.75 199 ALA A C 1
ATOM 1540 O O . ALA A 1 199 ? -19.089 7.241 12.439 1.00 86.75 199 ALA A O 1
ATOM 1541 N N . ARG A 1 200 ? -20.972 6.088 12.867 1.00 90.06 200 ARG A N 1
ATOM 1542 C CA . ARG A 1 200 ? -20.902 6.237 14.329 1.00 90.06 200 ARG A CA 1
ATOM 1543 C C . ARG A 1 200 ? -19.625 5.626 14.891 1.00 90.06 200 ARG A C 1
ATOM 1545 O O . ARG A 1 200 ? -18.957 6.277 15.689 1.00 90.06 200 ARG A O 1
ATOM 1552 N N . ARG A 1 201 ? -19.233 4.435 14.424 1.00 86.19 201 ARG A N 1
ATOM 1553 C CA . ARG A 1 201 ? -17.971 3.794 14.827 1.00 86.19 201 ARG A CA 1
ATOM 1554 C C . ARG A 1 201 ? -16.753 4.642 14.453 1.00 86.19 201 ARG A C 1
ATOM 1556 O O . ARG A 1 201 ? -15.809 4.718 15.233 1.00 86.19 201 ARG A O 1
ATOM 1563 N N . ILE A 1 202 ? -16.729 5.282 13.283 1.00 88.31 202 ILE A N 1
ATOM 1564 C CA . ILE A 1 202 ? -15.634 6.189 12.882 1.00 88.31 202 ILE A CA 1
ATOM 1565 C C . ILE A 1 202 ? -15.580 7.414 13.802 1.00 88.31 202 ILE A C 1
ATOM 1567 O O . ILE A 1 202 ? -14.509 7.758 14.303 1.00 88.31 202 ILE A O 1
ATOM 1571 N N . LEU A 1 203 ? -16.726 8.039 14.075 1.00 92.94 203 LEU A N 1
ATOM 1572 C CA . LEU A 1 203 ? -16.802 9.218 14.940 1.00 92.94 203 LEU A CA 1
ATOM 1573 C C . LEU A 1 203 ? -16.425 8.908 16.392 1.00 92.94 203 LEU A C 1
ATOM 1575 O O . LEU A 1 203 ? -15.702 9.687 17.011 1.00 92.94 203 LEU A O 1
ATOM 1579 N N . ASP A 1 204 ? -16.853 7.764 16.926 1.00 92.94 204 ASP A N 1
ATOM 1580 C CA . ASP A 1 204 ? -16.456 7.310 18.259 1.00 92.94 204 ASP A CA 1
ATOM 1581 C C . ASP A 1 204 ? -14.936 7.090 18.331 1.00 92.94 204 ASP A C 1
ATOM 1583 O O . ASP A 1 204 ? -14.291 7.566 19.264 1.00 92.94 204 ASP A O 1
ATOM 1587 N N . ARG A 1 205 ? -14.334 6.484 17.298 1.00 89.00 205 ARG A N 1
ATOM 1588 C CA . ARG A 1 205 ? -12.874 6.309 17.191 1.00 89.00 205 ARG A CA 1
ATOM 1589 C C . ARG A 1 205 ? -12.128 7.649 17.110 1.00 89.00 205 ARG A C 1
ATOM 1591 O O . ARG A 1 205 ? -11.098 7.824 17.760 1.00 89.00 205 ARG A O 1
ATOM 1598 N N . MET A 1 206 ? -12.643 8.621 16.355 1.00 93.75 206 MET A N 1
ATOM 1599 C CA . MET A 1 206 ? -12.073 9.976 16.303 1.00 93.75 206 MET A CA 1
ATOM 1600 C C . MET A 1 206 ? -12.203 10.706 17.648 1.00 93.75 206 MET A C 1
ATOM 1602 O O . MET A 1 206 ? -11.271 11.392 18.074 1.00 93.75 206 MET A O 1
ATOM 1606 N N . ARG A 1 207 ? -13.323 10.527 18.356 1.00 94.81 207 ARG A N 1
ATOM 1607 C CA . ARG A 1 207 ? -13.509 11.052 19.714 1.00 94.81 207 ARG A CA 1
ATOM 1608 C C . ARG A 1 207 ? -12.501 10.441 20.687 1.00 94.81 207 ARG A C 1
ATOM 1610 O O . ARG A 1 207 ? -11.887 11.176 21.457 1.00 94.81 207 ARG A O 1
ATOM 1617 N N . ASP A 1 208 ? -12.271 9.134 20.615 1.00 93.00 208 ASP A N 1
ATOM 1618 C CA . ASP A 1 208 ? -11.267 8.456 21.439 1.00 93.00 208 ASP A CA 1
ATOM 1619 C C . ASP A 1 208 ? -9.846 8.943 21.120 1.00 93.00 208 ASP A C 1
ATOM 1621 O O . ASP A 1 208 ? -9.027 9.121 22.024 1.00 93.00 208 ASP A O 1
ATOM 1625 N N . ALA A 1 209 ? -9.549 9.219 19.848 1.00 94.69 209 ALA A N 1
ATOM 1626 C CA . ALA A 1 209 ? -8.268 9.780 19.426 1.00 94.69 209 ALA A CA 1
ATOM 1627 C C . ALA A 1 209 ? -8.014 11.177 20.017 1.00 94.69 209 ALA A C 1
ATOM 1629 O O . ALA A 1 209 ? -6.882 11.469 20.406 1.00 94.69 209 ALA A O 1
ATOM 1630 N N . LEU A 1 210 ? -9.052 12.015 20.132 1.00 95.38 210 LEU A N 1
ATOM 1631 C CA . LEU A 1 210 ? -8.974 13.335 20.775 1.00 95.38 210 LEU A CA 1
ATOM 1632 C C . LEU A 1 210 ? -8.690 13.252 22.282 1.00 95.38 210 LEU A C 1
ATOM 1634 O O . LEU A 1 210 ? -8.115 14.182 22.842 1.00 95.38 210 LEU A O 1
ATOM 1638 N N . ALA A 1 211 ? -9.073 12.154 22.938 1.00 93.81 211 ALA A N 1
ATOM 1639 C CA . ALA A 1 211 ? -8.827 11.938 24.364 1.00 93.81 211 ALA A CA 1
ATOM 1640 C C . ALA A 1 211 ? -7.407 11.422 24.673 1.00 93.81 211 ALA A C 1
ATOM 1642 O O . ALA A 1 211 ? -7.008 11.353 25.836 1.00 93.81 211 ALA A O 1
ATOM 1643 N N . ARG A 1 212 ? -6.636 11.035 23.650 1.00 93.31 212 ARG A N 1
ATOM 1644 C CA . ARG A 1 212 ? -5.286 10.476 23.794 1.00 93.31 212 ARG A CA 1
ATOM 1645 C C . ARG A 1 212 ? -4.210 11.552 23.607 1.00 93.31 212 ARG A C 1
ATOM 1647 O O . ARG A 1 212 ? -4.474 12.585 22.994 1.00 93.31 212 ARG A O 1
ATOM 1654 N N . PRO A 1 213 ? -2.971 11.316 24.085 1.00 95.00 213 PRO A N 1
ATOM 1655 C CA . PRO A 1 213 ? -1.869 12.242 23.854 1.00 95.00 213 PRO A CA 1
ATOM 1656 C C . PRO A 1 213 ? -1.679 12.546 22.365 1.00 95.00 213 PRO A C 1
ATOM 1658 O O . PRO A 1 213 ? -1.816 11.666 21.512 1.00 95.00 213 PRO A O 1
ATOM 1661 N N . ILE A 1 214 ? -1.329 13.784 22.051 1.00 96.12 214 ILE A N 1
ATOM 1662 C CA . ILE A 1 214 ? -1.016 14.183 20.679 1.00 96.12 214 ILE A CA 1
ATOM 1663 C C . ILE A 1 214 ? 0.346 13.601 20.312 1.00 96.12 214 ILE A C 1
ATOM 1665 O O . ILE A 1 214 ? 1.280 13.695 21.106 1.00 96.12 214 ILE A O 1
ATOM 1669 N N . LEU A 1 215 ? 0.438 12.991 19.132 1.00 95.19 215 LEU A N 1
ATOM 1670 C CA . LEU A 1 215 ? 1.696 12.465 18.606 1.00 95.19 215 LEU A CA 1
ATOM 1671 C C . LEU A 1 215 ? 2.320 13.442 17.611 1.00 95.19 215 LEU A C 1
ATOM 1673 O O . LEU A 1 215 ? 1.637 14.240 16.972 1.00 95.19 215 LEU A O 1
ATOM 1677 N N . ARG A 1 216 ? 3.630 13.349 17.445 1.00 94.81 216 ARG A N 1
ATOM 1678 C CA . ARG A 1 216 ? 4.432 14.103 16.485 1.00 94.81 216 ARG A CA 1
ATOM 1679 C C . ARG A 1 216 ? 5.210 13.129 15.609 1.00 94.81 216 ARG A C 1
ATOM 1681 O O . ARG A 1 216 ? 5.525 12.031 16.063 1.00 94.81 216 ARG A O 1
ATOM 1688 N N . PRO A 1 217 ? 5.612 13.522 14.389 1.00 90.94 217 PRO A N 1
ATOM 1689 C CA . PRO A 1 217 ? 6.472 12.689 13.548 1.00 90.94 217 PRO A CA 1
ATOM 1690 C C . PRO A 1 217 ? 7.736 12.170 14.255 1.00 90.94 217 PRO A C 1
ATOM 1692 O O . PRO A 1 217 ? 8.184 11.068 13.961 1.00 90.94 217 PRO A O 1
ATOM 1695 N N . GLY A 1 218 ? 8.286 12.931 15.210 1.00 89.00 218 GLY A N 1
ATOM 1696 C CA . GLY A 1 218 ? 9.453 12.530 16.006 1.00 89.00 218 GLY A CA 1
ATOM 1697 C C . GLY A 1 218 ? 9.203 11.426 17.043 1.00 89.00 218 GLY A C 1
ATOM 1698 O O . GLY A 1 218 ? 10.168 10.841 17.523 1.00 89.00 218 GLY A O 1
ATOM 1699 N N . ASP A 1 219 ? 7.947 11.109 17.369 1.00 89.44 219 ASP A N 1
ATOM 1700 C CA . ASP A 1 219 ? 7.605 10.063 18.348 1.00 89.44 219 ASP A CA 1
ATOM 1701 C C . ASP A 1 219 ? 7.726 8.644 17.765 1.00 89.44 219 ASP A C 1
ATOM 1703 O O . ASP A 1 219 ? 7.691 7.653 18.494 1.00 89.44 219 ASP A O 1
ATOM 1707 N N . PHE A 1 220 ? 7.884 8.539 16.446 1.00 88.44 220 PHE A N 1
ATOM 1708 C CA . PHE A 1 220 ? 8.030 7.284 15.724 1.00 88.44 220 PHE A CA 1
ATOM 1709 C C . PHE A 1 220 ? 9.520 6.970 15.594 1.00 88.44 220 PHE A C 1
ATOM 1711 O O . PHE A 1 220 ? 10.243 7.627 14.840 1.00 88.44 220 PHE A O 1
ATOM 1718 N N . ARG A 1 221 ? 10.014 5.988 16.362 1.00 65.88 221 ARG A N 1
ATOM 1719 C CA . ARG A 1 221 ? 11.437 5.611 16.332 1.00 65.88 221 ARG A CA 1
ATOM 1720 C C . ARG A 1 221 ? 11.850 5.226 14.905 1.00 65.88 221 ARG A C 1
ATOM 1722 O O . ARG A 1 221 ? 11.336 4.257 14.351 1.00 65.88 221 ARG A O 1
ATOM 1729 N N . ARG A 1 222 ? 12.869 5.893 14.348 1.00 53.94 222 ARG A N 1
ATOM 1730 C CA . ARG A 1 222 ? 13.670 5.287 13.274 1.00 53.94 222 ARG A CA 1
ATOM 1731 C C . ARG A 1 222 ? 14.478 4.156 13.884 1.00 53.94 222 ARG A C 1
ATOM 1733 O O . ARG A 1 222 ? 15.298 4.384 14.767 1.00 53.94 222 ARG A O 1
ATOM 1740 N N . ARG A 1 223 ? 14.271 2.937 13.402 1.00 46.81 223 ARG A N 1
ATOM 1741 C CA . ARG A 1 223 ? 15.147 1.804 13.703 1.00 46.81 223 ARG A CA 1
ATOM 1742 C C . ARG A 1 223 ? 16.341 1.814 12.744 1.00 46.81 223 ARG A C 1
ATOM 1744 O O . ARG A 1 223 ? 16.530 0.885 11.973 1.00 46.81 223 ARG A O 1
ATOM 1751 N N . GLU A 1 224 ? 17.127 2.878 12.785 1.00 41.66 224 GLU A N 1
ATOM 1752 C CA . GLU A 1 224 ? 18.511 2.870 12.314 1.00 41.66 224 GLU A CA 1
ATOM 1753 C C . GLU A 1 224 ? 19.355 3.165 13.562 1.00 41.66 224 GLU A C 1
ATOM 1755 O O . GLU A 1 224 ? 19.034 4.094 14.291 1.00 41.66 224 GLU A O 1
ATOM 1760 N N . GLU A 1 225 ? 20.370 2.337 13.836 1.00 40.69 225 GLU A N 1
ATOM 1761 C CA . GLU A 1 225 ? 21.308 2.433 14.979 1.00 40.69 225 GLU A CA 1
ATOM 1762 C C . GLU A 1 225 ? 20.890 1.801 16.326 1.00 40.69 225 GLU A C 1
ATOM 1764 O O . GLU A 1 225 ? 20.884 2.449 17.364 1.00 40.69 225 GLU A O 1
ATOM 1769 N N . GLN A 1 226 ? 20.669 0.481 16.358 1.00 38.94 226 GLN A N 1
ATOM 1770 C CA . GLN A 1 226 ? 21.033 -0.347 17.527 1.00 38.94 226 GLN A CA 1
ATOM 1771 C C . GLN A 1 226 ? 21.589 -1.691 17.042 1.00 38.94 226 GLN A C 1
ATOM 1773 O O . GLN A 1 226 ? 20.892 -2.700 16.995 1.00 38.94 226 GLN A O 1
ATOM 1778 N N . GLY A 1 227 ? 22.849 -1.679 16.610 1.00 35.91 227 GLY A N 1
ATOM 1779 C CA . GLY A 1 227 ? 23.584 -2.871 16.174 1.00 35.91 227 GLY A CA 1
ATOM 1780 C C . GLY A 1 227 ? 25.103 -2.717 16.273 1.00 35.91 227 GLY A C 1
ATOM 1781 O O . GLY A 1 227 ? 25.831 -3.390 15.556 1.00 35.91 227 GLY A O 1
ATOM 1782 N N . GLY A 1 228 ? 25.590 -1.807 17.120 1.00 39.97 228 GLY A N 1
ATOM 1783 C CA . GLY A 1 228 ? 27.015 -1.505 17.222 1.00 39.97 228 GLY A CA 1
ATOM 1784 C C . GLY A 1 228 ? 27.392 -0.966 18.591 1.00 39.97 228 GLY A C 1
ATOM 1785 O O . GLY A 1 228 ? 27.707 0.208 18.718 1.00 39.97 228 GLY A O 1
ATOM 1786 N N . ALA A 1 229 ? 27.349 -1.814 19.616 1.00 38.62 229 ALA A N 1
ATOM 1787 C CA . ALA A 1 229 ? 28.130 -1.604 20.829 1.00 38.62 229 ALA A CA 1
ATOM 1788 C C . ALA A 1 229 ? 28.322 -2.934 21.566 1.00 38.62 229 ALA A C 1
ATOM 1790 O O . ALA A 1 229 ? 27.361 -3.516 22.063 1.00 38.62 229 ALA A O 1
ATOM 1791 N N . GLY A 1 230 ? 29.582 -3.361 21.664 1.00 34.69 230 GLY A N 1
ATOM 1792 C CA . GLY A 1 230 ? 30.054 -4.224 22.742 1.00 34.69 230 GLY A CA 1
ATOM 1793 C C . GLY A 1 230 ? 30.305 -5.681 22.376 1.00 34.69 230 GLY A C 1
ATOM 1794 O O . GLY A 1 230 ? 29.482 -6.537 22.676 1.00 34.69 230 GLY A O 1
ATOM 1795 N N . ASN A 1 231 ? 31.500 -5.976 21.860 1.00 35.19 231 ASN A N 1
ATOM 1796 C CA . ASN A 1 231 ? 32.277 -7.048 22.479 1.00 35.19 231 ASN A CA 1
ATOM 1797 C C . ASN A 1 231 ? 33.784 -6.779 22.336 1.00 35.19 231 ASN A C 1
ATOM 1799 O O . ASN A 1 231 ? 34.432 -7.287 21.426 1.00 35.19 231 ASN A O 1
ATOM 1803 N N . ASP A 1 232 ? 34.309 -5.958 23.245 1.00 38.53 232 ASP A N 1
ATOM 1804 C CA . ASP A 1 232 ? 35.719 -5.979 23.629 1.00 38.53 232 ASP A CA 1
ATOM 1805 C C . ASP A 1 232 ? 35.812 -6.660 25.001 1.00 38.53 232 ASP A C 1
ATOM 1807 O O . ASP A 1 232 ? 35.200 -6.195 25.966 1.00 38.53 232 ASP A O 1
ATOM 1811 N N . GLY A 1 233 ? 36.601 -7.735 25.078 1.00 39.31 233 GLY A N 1
ATOM 1812 C CA . GLY A 1 233 ? 37.061 -8.357 26.324 1.00 39.31 233 GLY A CA 1
ATOM 1813 C C . GLY A 1 233 ? 36.526 -9.769 26.573 1.00 39.31 233 GLY A C 1
ATOM 1814 O O . GLY A 1 233 ? 35.465 -9.936 27.168 1.00 39.31 233 GLY A O 1
ATOM 1815 N N . VAL A 1 234 ? 37.269 -10.805 26.176 1.00 37.34 234 VAL A N 1
ATOM 1816 C CA . VAL A 1 234 ? 38.367 -11.477 26.913 1.00 37.34 234 VAL A CA 1
ATOM 1817 C C . VAL A 1 234 ? 39.034 -12.473 25.966 1.00 37.34 234 VAL A C 1
ATOM 1819 O O . VAL A 1 234 ? 38.299 -13.127 25.194 1.00 37.34 234 VAL A O 1
#

Radius of gyration: 27.69 Å; chains: 1; bounding box: 80×54×65 Å